Protein 3PM8 (pdb70)

Solvent-accessible surface area: 18337 Å² total; per-residue (Å²): 68,78,102,58,136,55,36,22,3,7,43,56,29,15,91,50,36,78,90,54,32,91,0,10,35,54,0,8,36,27,0,5,146,103,20,82,87,89,72,9,58,49,23,62,37,10,4,94,52,21,18,122,92,93,60,34,10,3,34,43,64,12,22,36,86,4,54,100,143,91,62,132,113,47,10,103,90,41,40,166,112,138,45,110,65,38,65,1,5,2,4,6,7,32,36,54,19,10,1,54,68,118,20,0,45,63,0,8,137,143,0,11,85,102,62,91,35,70,0,22,68,67,15,0,90,170,35,56,93,156,79,106,133,85,67,131,60,6,79,49,15,20,141,97,6,16,113,98,62,63,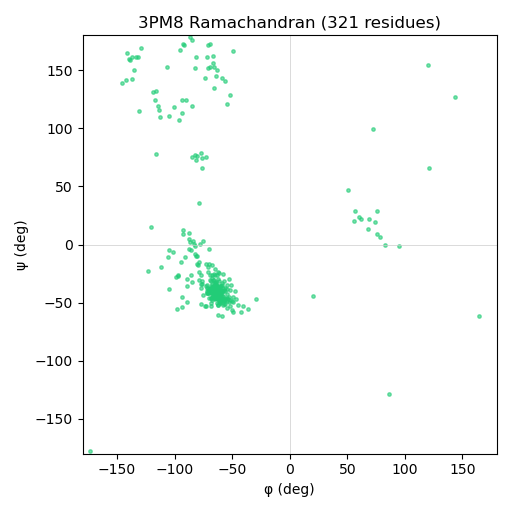32,49,0,34,25,65,4,0,6,21,12,0,8,71,81,135,72,197,107,158,179,81,51,70,23,45,95,18,13,40,55,42,63,79,15,17,94,0,4,37,55,0,9,29,11,1,3,33,42,15,63,22,128,83,5,70,111,24,21,79,72,7,39,73,27,11,115,67,26,14,3,18,0,24,7,63,18,6,79,93,11,88,108,98,121,104,117,92,25,91,105,15,1,115,63,7,67,101,64,122,82,22,56,20,18,4,6,54,2,8,1,5,1,6,23,83,160,30,11,56,85,50,120,18,0,60,63,0,6,142,70,2,11,63,98,57,93,35,50,0,24,66,38,6,0,64,123,37,80,42,160,62,103,92,103,109,143,88,74,157,62,14,54,73,14,29,110,88,3,14,100,94,62,68,30,45,0,35,38,140,9,0,42,84,11,0,26,105,152

CATH classification: 1.10.238.10 (+1 more: 1.10.238.10)

B-factor: mean 44.84, std 15.61, range [22.92, 134.67]

Organism: Plasmodium falciparum (isolate K1 / Thailand) (NCBI:txid5839)

Structure (mmCIF, N/CA/C/O backbone):
data_3PM8
#
_entry.id   3PM8
#
_cell.length_a   47.019
_cell.length_b   51.378
_cell.length_c   51.639
_cell.angle_alpha   68.530
_cell.angle_beta   65.750
_cell.angle_gamma   64.490
#
_symmetry.space_group_name_H-M   'P 1'
#
loop_
_entity.id
_entity.type
_entity.pdbx_description
1 polymer 'Calcium-dependent protein kinase 2'
2 non-polymer 'CALCIUM ION'
3 non-polymer 'SODIUM ION'
4 non-polymer 'CHLORIDE ION'
5 water water
#
loop_
_atom_site.group_PDB
_atom_site.id
_atom_site.type_symbol
_atom_site.label_atom_id
_atom_site.label_alt_id
_atom_site.label_comp_id
_atom_site.label_asym_id
_atom_site.label_entity_id
_atom_site.label_seq_id
_atom_site.pdbx_PDB_ins_code
_atom_site.Cartn_x
_atom_site.Cartn_y
_atom_site.Cartn_z
_atom_site.occupancy
_atom_site.B_iso_or_equiv
_atom_site.auth_seq_id
_atom_site.auth_comp_id
_atom_site.auth_asym_id
_atom_site.auth_atom_id
_atom_site.pdbx_PDB_model_num
ATOM 1 N N . GLN A 1 17 ? 40.685 56.958 14.032 1.00 51.23 333 GLN A N 1
ATOM 2 C CA . GLN A 1 17 ? 39.576 57.815 14.427 1.00 51.24 333 GLN A CA 1
ATOM 3 C C . GLN A 1 17 ? 38.865 58.377 13.216 1.00 57.26 333 GLN A C 1
ATOM 4 O O . GLN A 1 17 ? 37.685 58.717 13.301 1.00 57.47 333 GLN A O 1
ATOM 6 N N . GLY A 1 18 ? 39.600 58.489 12.105 1.00 54.43 334 GLY A N 1
ATOM 7 C CA . GLY A 1 18 ? 39.087 58.943 10.819 1.00 52.97 334 GLY A CA 1
ATOM 8 C C . GLY A 1 18 ? 38.241 57.842 10.201 1.00 53.94 334 GLY A C 1
ATOM 9 O O . GLY A 1 18 ? 37.089 58.093 9.846 1.00 52.49 334 GLY A O 1
ATOM 10 N N . HIS A 1 19 ? 38.805 56.608 10.082 1.00 49.49 335 HIS A N 1
ATOM 11 C CA . HIS A 1 19 ? 38.084 55.433 9.550 1.00 49.08 335 HIS A CA 1
ATOM 12 C C . HIS A 1 19 ? 37.401 54.698 10.684 1.00 48.58 335 HIS A C 1
ATOM 13 O O . HIS A 1 19 ? 38.048 54.343 11.683 1.00 47.93 335 HIS A O 1
ATOM 20 N N . VAL A 1 20 ? 36.072 54.517 10.564 1.00 41.23 336 VAL A N 1
ATOM 21 C CA . VAL A 1 20 ? 35.297 53.839 11.607 1.00 39.34 336 VAL A CA 1
ATOM 22 C C . VAL A 1 20 ? 34.375 52.767 11.011 1.00 41.25 336 VAL A C 1
ATOM 23 O O . VAL A 1 20 ? 34.028 52.819 9.823 1.00 38.58 336 VAL A O 1
ATOM 27 N N . GLU A 1 21 ? 33.922 51.849 11.871 1.00 38.68 337 GLU A N 1
ATOM 28 C CA . GLU A 1 21 ? 32.973 50.810 11.485 1.00 38.47 337 GLU A CA 1
ATOM 29 C C . GLU A 1 21 ? 31.671 51.066 12.233 1.00 37.97 337 GLU A C 1
ATOM 30 O O . GLU A 1 21 ? 31.640 51.006 13.464 1.00 35.77 337 GLU A O 1
ATOM 36 N N . LEU A 1 22 ? 30.614 51.372 11.489 1.00 34.24 338 LEU A N 1
ATOM 37 C CA . LEU A 1 22 ? 29.295 51.574 12.069 1.00 35.75 338 LEU A CA 1
ATOM 38 C C . LEU A 1 22 ? 28.498 50.254 12.022 1.00 41.55 338 LEU A C 1
ATOM 39 O O . LEU A 1 22 ? 28.363 49.643 10.966 1.00 43.62 338 LEU A O 1
ATOM 44 N N . SER A 1 23 ? 28.025 49.816 13.181 1.00 37.17 339 SER A N 1
ATOM 45 C CA . SER A 1 23 ? 27.219 48.615 13.383 1.00 36.71 339 SER A CA 1
ATOM 46 C C . SER A 1 23 ? 25.749 48.962 13.058 1.00 38.61 339 SER A C 1
ATOM 47 O O . SER A 1 23 ? 25.331 50.113 13.243 1.00 37.54 339 SER A O 1
ATOM 50 N N . SER A 1 24 ? 24.963 47.959 12.618 1.00 32.85 340 SER A N 1
ATOM 51 C CA . SER A 1 24 ? 23.528 48.099 12.342 1.00 31.32 340 SER A CA 1
ATOM 52 C C . SER A 1 24 ? 22.736 48.279 13.654 1.00 35.59 340 SER A C 1
ATOM 53 O O . SER A 1 24 ? 21.596 48.737 13.629 1.00 36.12 340 SER A O 1
ATOM 56 N N . THR A 1 25 ? 23.352 47.942 14.794 1.00 32.06 341 THR A N 1
ATOM 57 C CA . THR A 1 25 ? 22.702 48.001 16.104 1.00 33.09 341 THR A CA 1
ATOM 58 C C . THR A 1 25 ? 23.128 49.174 16.992 1.00 37.11 341 THR A C 1
ATOM 59 O O . THR A 1 25 ? 22.565 49.312 18.078 1.00 35.66 341 THR A O 1
ATOM 63 N N . LEU A 1 26 ? 24.107 50.001 16.567 1.00 34.67 342 LEU A N 1
ATOM 64 C CA . LEU A 1 26 ? 24.581 51.123 17.384 1.00 35.51 342 LEU A CA 1
ATOM 65 C C . LEU A 1 26 ? 23.449 52.014 17.905 1.00 39.06 342 LEU A C 1
ATOM 66 O O . LEU A 1 26 ? 23.306 52.168 19.127 1.00 36.00 342 LEU A O 1
ATOM 71 N N . LEU A 1 27 ? 22.614 52.545 16.989 1.00 37.83 343 LEU A N 1
ATOM 72 C CA . LEU A 1 27 ? 21.493 53.414 17.356 1.00 38.84 343 LEU A CA 1
ATOM 73 C C . LEU A 1 27 ? 20.413 52.705 18.162 1.00 41.72 343 LEU A C 1
ATOM 74 O O . LEU A 1 27 ? 19.936 53.271 19.142 1.00 41.44 343 LEU A O 1
ATOM 79 N N . LYS A 1 28 ? 20.069 51.459 17.777 1.00 37.81 344 LYS A N 1
ATOM 80 C CA . LYS A 1 28 ? 19.075 50.604 18.458 1.00 36.84 344 LYS A CA 1
ATOM 81 C C . LYS A 1 28 ? 19.550 50.303 19.906 1.00 37.79 344 LYS A C 1
ATOM 82 O O . LYS A 1 28 ? 18.743 50.308 20.838 1.00 36.02 344 LYS A O 1
ATOM 88 N N . ASN A 1 29 ? 20.861 50.048 20.075 1.00 34.05 345 ASN A N 1
ATOM 89 C CA . ASN A 1 29 ? 21.442 49.764 21.397 1.00 32.97 345 ASN A CA 1
ATOM 90 C C . ASN A 1 29 ? 21.374 50.996 22.284 1.00 33.94 345 ASN A C 1
ATOM 91 O O . ASN A 1 29 ? 20.959 50.887 23.443 1.00 32.27 345 ASN A O 1
ATOM 96 N N . LEU A 1 30 ? 21.723 52.169 21.729 1.00 32.25 346 LEU A N 1
ATOM 97 C CA . LEU A 1 30 ? 21.647 53.465 22.441 1.00 34.41 346 LEU A CA 1
ATOM 98 C C . LEU A 1 30 ? 20.226 53.719 22.965 1.00 40.88 346 LEU A C 1
ATOM 99 O O . LEU A 1 30 ? 20.055 54.056 24.136 1.00 40.64 346 LEU A O 1
ATOM 104 N N . LYS A 1 31 ? 19.207 53.488 22.109 1.00 40.95 347 LYS A N 1
ATOM 105 C CA . LYS A 1 31 ? 17.783 53.630 22.449 1.00 41.85 347 LYS A CA 1
ATOM 106 C C . LYS A 1 31 ? 17.293 52.602 23.506 1.00 45.20 347 LYS A C 1
ATOM 107 O O . LYS A 1 31 ? 16.528 52.965 24.399 1.00 46.79 347 LYS A O 1
ATOM 113 N N . ASN A 1 32 ? 17.681 51.330 23.375 1.00 40.27 348 ASN A N 1
ATOM 114 C CA . ASN A 1 32 ? 17.204 50.267 24.263 1.00 39.33 348 ASN A CA 1
ATOM 115 C C . ASN A 1 32 ? 17.912 50.137 25.598 1.00 40.04 348 ASN A C 1
ATOM 116 O O . ASN A 1 32 ? 17.474 49.329 26.412 1.00 38.47 348 ASN A O 1
ATOM 121 N N . PHE A 1 33 ? 19.041 50.856 25.802 1.00 35.07 349 PHE A N 1
ATOM 122 C CA . PHE A 1 33 ? 19.812 50.753 27.042 1.00 33.76 349 PHE A CA 1
ATOM 123 C C . PHE A 1 33 ? 18.955 51.020 28.291 1.00 40.84 349 PHE A C 1
ATOM 124 O O . PHE A 1 33 ? 18.903 50.169 29.180 1.00 39.18 349 PHE A O 1
ATOM 132 N N . LYS A 1 34 ? 18.269 52.185 28.339 1.00 40.78 350 LYS A N 1
ATOM 133 C CA . LYS A 1 34 ? 17.413 52.600 29.463 1.00 41.81 350 LYS A CA 1
ATOM 134 C C . LYS A 1 34 ? 16.359 51.545 29.852 1.00 46.62 350 LYS A C 1
ATOM 135 O O . LYS A 1 34 ? 16.011 51.458 31.026 1.00 47.41 350 LYS A O 1
ATOM 137 N N . LYS A 1 35 ? 15.908 50.731 28.875 1.00 43.08 351 LYS A N 1
ATOM 138 C CA . LYS A 1 35 ? 14.906 49.670 29.015 1.00 43.47 351 LYS A CA 1
ATOM 139 C C . LYS A 1 35 ? 15.444 48.346 29.596 1.00 46.07 351 LYS A C 1
ATOM 140 O O . LYS A 1 35 ? 14.640 47.504 30.021 1.00 46.04 351 LYS A O 1
ATOM 142 N N . GLU A 1 36 ? 16.788 48.147 29.588 1.00 38.76 352 GLU A N 1
ATOM 143 C CA . GLU A 1 36 ? 17.413 46.920 30.107 1.00 36.92 352 GLU A CA 1
ATOM 144 C C . GLU A 1 36 ? 17.207 46.815 31.611 1.00 37.42 352 GLU A C 1
ATOM 145 O O . GLU A 1 36 ? 17.115 47.835 32.271 1.00 36.34 352 GLU A O 1
ATOM 151 N N . ASN A 1 37 ? 17.192 45.601 32.173 1.00 35.59 353 ASN A N 1
ATOM 152 C CA . ASN A 1 37 ? 17.054 45.516 33.627 1.00 36.06 353 ASN A CA 1
ATOM 153 C C . ASN A 1 37 ? 18.277 46.173 34.281 1.00 39.03 353 ASN A C 1
ATOM 154 O O . ASN A 1 37 ? 19.360 46.222 33.669 1.00 37.69 353 ASN A O 1
ATOM 159 N N . GLU A 1 38 ? 18.083 46.740 35.475 1.00 34.78 354 GLU A N 1
ATOM 160 C CA . GLU A 1 38 ? 19.119 47.481 36.187 1.00 35.12 354 GLU A CA 1
ATOM 161 C C . GLU A 1 38 ? 20.393 46.732 36.481 1.00 34.66 354 GLU A C 1
ATOM 162 O O . GLU A 1 38 ? 21.448 47.350 36.502 1.00 32.91 354 GLU A O 1
ATOM 168 N N . LEU A 1 39 ? 20.328 45.407 36.685 1.00 30.91 355 LEU A N 1
ATOM 169 C CA . LEU A 1 39 ? 21.570 44.677 36.957 1.00 29.96 355 LEU A CA 1
ATOM 170 C C . LEU A 1 39 ? 22.382 44.595 35.665 1.00 33.91 355 LEU A C 1
ATOM 171 O O . LEU A 1 39 ? 23.601 44.774 35.700 1.00 34.77 355 LEU A O 1
ATOM 176 N N . LYS A 1 40 ? 21.695 44.372 34.528 1.00 29.30 356 LYS A N 1
ATOM 177 C CA . LYS A 1 40 ? 22.368 44.318 33.226 1.00 28.40 356 LYS A CA 1
ATOM 178 C C . LYS A 1 40 ? 23.018 45.662 32.889 1.00 29.94 356 LYS A C 1
ATOM 179 O O . LYS A 1 40 ? 24.150 45.681 32.418 1.00 29.84 356 LYS A O 1
ATOM 185 N N . LYS A 1 41 ? 22.321 46.778 33.141 1.00 27.42 357 LYS A N 1
ATOM 186 C CA . LYS A 1 41 ? 22.873 48.111 32.888 1.00 27.96 357 LYS A CA 1
ATOM 187 C C . LYS A 1 41 ? 24.202 48.317 33.649 1.00 31.64 357 LYS A C 1
ATOM 188 O O . LYS A 1 41 ? 25.174 48.795 33.061 1.00 31.74 357 LYS A O 1
ATOM 194 N N . ILE A 1 42 ? 24.244 47.959 34.952 1.00 29.12 358 ILE A N 1
ATOM 195 C CA . ILE A 1 42 ? 25.470 48.103 35.762 1.00 28.47 358 ILE A CA 1
ATOM 196 C C . ILE A 1 42 ? 26.541 47.129 35.247 1.00 30.30 358 ILE A C 1
ATOM 197 O O . ILE A 1 42 ? 27.698 47.529 35.114 1.00 29.11 358 ILE A O 1
ATOM 202 N N . ALA A 1 43 ? 26.151 45.880 34.916 1.00 27.94 359 ALA A N 1
ATOM 203 C CA . ALA A 1 43 ? 27.096 44.875 34.382 1.00 27.82 359 ALA A CA 1
ATOM 204 C C . ALA A 1 43 ? 27.732 45.388 33.079 1.00 29.40 359 ALA A C 1
ATOM 205 O O . ALA A 1 43 ? 28.950 45.314 32.933 1.00 27.34 359 ALA A O 1
ATOM 207 N N . LEU A 1 44 ? 26.918 45.974 32.172 1.00 26.93 360 LEU A N 1
ATOM 208 C CA . LEU A 1 44 ? 27.451 46.555 30.920 1.00 26.86 360 LEU A CA 1
ATOM 209 C C . LEU A 1 44 ? 28.417 47.734 31.180 1.00 31.20 360 LEU A C 1
ATOM 210 O O . LEU A 1 44 ? 29.434 47.851 30.497 1.00 29.36 360 LEU A O 1
ATOM 215 N N . THR A 1 45 ? 28.103 48.586 32.198 1.00 28.89 361 THR A N 1
ATOM 216 C CA . THR A 1 45 ? 28.943 49.730 32.591 1.00 29.29 361 THR A CA 1
ATOM 217 C C . THR A 1 45 ? 30.317 49.241 33.080 1.00 32.32 361 THR A C 1
ATOM 218 O O . THR A 1 45 ? 31.334 49.751 32.620 1.00 32.85 361 THR A O 1
ATOM 222 N N . ILE A 1 46 ? 30.342 48.223 33.956 1.00 28.24 362 ILE A N 1
ATOM 223 C CA . ILE A 1 46 ? 31.588 47.614 34.458 1.00 28.30 362 ILE A CA 1
ATOM 224 C C . ILE A 1 46 ? 32.385 47.026 33.291 1.00 31.68 362 ILE A C 1
ATOM 225 O O . ILE A 1 46 ? 33.586 47.295 33.161 1.00 31.22 362 ILE A O 1
ATOM 230 N N . ILE A 1 47 ? 31.712 46.227 32.446 1.00 27.10 363 ILE A N 1
ATOM 231 C CA . ILE A 1 47 ? 32.312 45.629 31.257 1.00 27.24 363 ILE A CA 1
ATOM 232 C C . ILE A 1 47 ? 32.978 46.697 30.371 1.00 31.11 363 ILE A C 1
ATOM 233 O O . ILE A 1 47 ? 34.133 46.517 29.988 1.00 30.47 363 ILE A O 1
ATOM 238 N N . ALA A 1 48 ? 32.247 47.806 30.056 1.00 29.98 364 ALA A N 1
ATOM 239 C CA . ALA A 1 48 ? 32.737 48.909 29.202 1.00 30.60 364 ALA A CA 1
ATOM 240 C C . ALA A 1 48 ? 34.073 49.464 29.730 1.00 35.76 364 ALA A C 1
ATOM 241 O O . ALA A 1 48 ? 34.976 49.753 28.951 1.00 34.07 364 ALA A O 1
ATOM 243 N N . LYS A 1 49 ? 34.202 49.547 31.062 1.00 33.52 365 LYS A N 1
ATOM 244 C CA . LYS A 1 49 ? 35.403 50.041 31.732 1.00 32.51 365 LYS A CA 1
ATOM 245 C C . LYS A 1 49 ? 36.622 49.126 31.609 1.00 35.57 365 LYS A C 1
ATOM 246 O O . LYS A 1 49 ? 37.740 49.614 31.699 1.00 36.17 365 LYS A O 1
ATOM 252 N N . HIS A 1 50 ? 36.419 47.813 31.424 1.00 33.28 366 HIS A N 1
ATOM 253 C CA . HIS A 1 50 ? 37.508 46.827 31.358 1.00 32.97 366 HIS A CA 1
ATOM 254 C C . HIS A 1 50 ? 37.946 46.404 29.959 1.00 41.26 366 HIS A C 1
ATOM 255 O O . HIS A 1 50 ? 39.076 45.916 29.810 1.00 43.15 366 HIS A O 1
ATOM 262 N N . LEU A 1 51 ? 37.039 46.457 28.970 1.00 37.47 367 LEU A N 1
ATOM 263 C CA . LEU A 1 51 ? 37.332 45.990 27.611 1.00 38.30 367 LEU A CA 1
ATOM 264 C C . LEU A 1 51 ? 38.616 46.627 27.064 1.00 47.16 367 LEU A C 1
ATOM 265 O O . LEU A 1 51 ? 38.784 47.842 27.173 1.00 45.29 367 LEU A O 1
ATOM 270 N N . CYS A 1 52 ? 39.534 45.781 26.553 1.00 50.01 368 CYS A N 1
ATOM 271 C CA . CYS A 1 52 ? 40.851 46.158 26.019 1.00 53.52 368 CYS A CA 1
ATOM 272 C C . CYS A 1 52 ? 40.730 46.931 24.722 1.00 59.42 368 CYS A C 1
ATOM 273 O O . CYS A 1 52 ? 39.768 46.723 23.989 1.00 58.61 368 CYS A O 1
ATOM 276 N N . ASP A 1 53 ? 41.732 47.790 24.426 1.00 57.53 369 ASP A N 1
ATOM 277 C CA . ASP A 1 53 ? 41.792 48.655 23.246 1.00 58.05 369 ASP A CA 1
ATOM 278 C C . ASP A 1 53 ? 41.216 48.018 21.986 1.00 61.85 369 ASP A C 1
ATOM 279 O O . ASP A 1 53 ? 40.233 48.535 21.467 1.00 61.27 369 ASP A O 1
ATOM 284 N N . VAL A 1 54 ? 41.726 46.832 21.585 1.00 57.48 370 VAL A N 1
ATOM 285 C CA . VAL A 1 54 ? 41.250 46.067 20.425 1.00 57.36 370 VAL A CA 1
ATOM 286 C C . VAL A 1 54 ? 39.714 45.922 20.386 1.00 60.50 370 VAL A C 1
ATOM 287 O O . VAL A 1 54 ? 39.120 46.038 19.315 1.00 59.50 370 VAL A O 1
ATOM 289 N N . GLU A 1 55 ? 39.076 45.704 21.553 1.00 57.49 371 GLU A N 1
ATOM 290 C CA . GLU A 1 55 ? 37.617 45.541 21.637 1.00 57.14 371 GLU A CA 1
ATOM 291 C C . GLU A 1 55 ? 36.799 46.833 21.504 1.00 60.34 371 GLU A C 1
ATOM 292 O O . GLU A 1 55 ? 35.809 46.850 20.777 1.00 59.75 371 GLU A O 1
ATOM 298 N N . ILE A 1 56 ? 37.224 47.912 22.173 1.00 56.56 372 ILE A N 1
ATOM 299 C CA . ILE A 1 56 ? 36.521 49.205 22.178 1.00 55.42 372 ILE A CA 1
ATOM 300 C C . ILE A 1 56 ? 37.101 50.294 21.268 1.00 57.09 372 ILE A C 1
ATOM 301 O O . ILE A 1 56 ? 36.500 51.371 21.187 1.00 56.29 372 ILE A O 1
ATOM 306 N N . ASN A 1 57 ? 38.280 50.055 20.632 1.00 51.84 373 ASN A N 1
ATOM 307 C CA . ASN A 1 57 ? 38.959 51.044 19.777 1.00 50.07 373 ASN A CA 1
ATOM 308 C C . ASN A 1 57 ? 38.008 51.736 18.829 1.00 48.77 373 ASN A C 1
ATOM 309 O O . ASN A 1 57 ? 37.953 52.968 18.818 1.00 47.48 373 ASN A O 1
ATOM 314 N N . ASN A 1 58 ? 37.222 50.937 18.081 1.00 41.49 374 ASN A N 1
ATOM 315 C CA . ASN A 1 58 ? 36.268 51.432 17.109 1.00 39.16 374 ASN A CA 1
ATOM 316 C C . ASN A 1 58 ? 35.176 52.334 17.729 1.00 40.87 374 ASN A C 1
ATOM 317 O O . ASN A 1 58 ? 34.989 53.458 17.249 1.00 38.61 374 ASN A O 1
ATOM 322 N N . LEU A 1 59 ? 34.512 51.873 18.822 1.00 36.68 375 LEU A N 1
ATOM 323 C CA . LEU A 1 59 ? 33.467 52.659 19.490 1.00 35.67 375 LEU A CA 1
ATOM 324 C C . LEU A 1 59 ? 34.023 53.959 20.091 1.00 40.71 375 LEU A C 1
ATOM 325 O O . LEU A 1 59 ? 33.346 55.000 20.068 1.00 38.26 375 LEU A O 1
ATOM 330 N N . ARG A 1 60 ? 35.279 53.903 20.573 1.00 38.84 376 ARG A N 1
ATOM 331 C CA . ARG A 1 60 ? 36.003 55.064 21.103 1.00 38.82 376 ARG A CA 1
ATOM 332 C C . ARG A 1 60 ? 36.302 56.018 19.939 1.00 40.57 376 ARG A C 1
ATOM 333 O O . ARG A 1 60 ? 36.139 57.225 20.101 1.00 39.89 376 ARG A O 1
ATOM 341 N N . ASN A 1 61 ? 36.714 55.472 18.771 1.00 38.41 377 ASN A N 1
ATOM 342 C CA . ASN A 1 61 ? 37.013 56.242 17.546 1.00 38.47 377 ASN A CA 1
ATOM 343 C C . ASN A 1 61 ? 35.784 56.955 16.995 1.00 42.47 377 ASN A C 1
ATOM 344 O O . ASN A 1 61 ? 35.930 58.046 16.452 1.00 42.49 377 ASN A O 1
ATOM 349 N N . ILE A 1 62 ? 34.569 56.363 17.176 1.00 36.71 378 ILE A N 1
ATOM 350 C CA . ILE A 1 62 ? 33.294 56.965 16.764 1.00 34.03 378 ILE A CA 1
ATOM 351 C C . ILE A 1 62 ? 32.971 58.136 17.722 1.00 38.07 378 ILE A C 1
ATOM 352 O O . ILE A 1 62 ? 32.704 59.240 17.251 1.00 37.52 378 ILE A O 1
ATOM 357 N N . PHE A 1 63 ? 32.979 57.879 19.043 1.00 34.98 379 PHE A N 1
ATOM 358 C CA . PHE A 1 63 ? 32.698 58.855 20.090 1.00 36.94 379 PHE A CA 1
ATOM 359 C C . PHE A 1 63 ? 33.554 60.126 19.933 1.00 47.01 379 PHE A C 1
ATOM 360 O O . PHE A 1 63 ? 33.005 61.222 19.981 1.00 45.81 379 PHE A O 1
ATOM 368 N N . ILE A 1 64 ? 34.890 59.962 19.819 1.00 48.12 380 ILE A N 1
ATOM 369 C CA . ILE A 1 64 ? 35.877 61.038 19.678 1.00 49.97 380 ILE A CA 1
ATOM 370 C C . ILE A 1 64 ? 35.626 61.830 18.398 1.00 54.08 380 ILE A C 1
ATOM 371 O O . ILE A 1 64 ? 35.606 63.063 18.448 1.00 54.44 380 ILE A O 1
ATOM 376 N N . ALA A 1 65 ? 35.407 61.122 17.270 1.00 49.06 381 ALA A N 1
ATOM 377 C CA . ALA A 1 65 ? 35.099 61.730 15.972 1.00 47.63 381 ALA A CA 1
ATOM 378 C C . ALA A 1 65 ? 33.790 62.515 16.023 1.00 48.75 381 ALA A C 1
ATOM 379 O O . ALA A 1 65 ? 33.662 63.497 15.301 1.00 49.69 381 ALA A O 1
ATOM 381 N N . LEU A 1 66 ? 32.836 62.100 16.878 1.00 42.28 382 LEU A N 1
ATOM 382 C CA . LEU A 1 66 ? 31.561 62.807 17.035 1.00 41.63 382 LEU A CA 1
ATOM 383 C C . LEU A 1 66 ? 31.678 63.954 18.038 1.00 50.64 382 LEU A C 1
ATOM 384 O O . LEU A 1 66 ? 30.973 64.946 17.884 1.00 49.87 382 LEU A O 1
ATOM 389 N N . ASP A 1 67 ? 32.542 63.807 19.068 1.00 51.03 383 ASP A N 1
ATOM 390 C CA . ASP A 1 67 ? 32.753 64.809 20.120 1.00 53.35 383 ASP A CA 1
ATOM 391 C C . ASP A 1 67 ? 33.633 65.947 19.580 1.00 62.03 383 ASP A C 1
ATOM 392 O O . ASP A 1 67 ? 34.843 65.986 19.829 1.00 61.68 383 ASP A O 1
ATOM 397 N N . VAL A 1 68 ? 33.007 66.847 18.805 1.00 61.48 384 VAL A N 1
ATOM 398 C CA . VAL A 1 68 ? 33.667 67.988 18.158 1.00 63.02 384 VAL A CA 1
ATOM 399 C C . VAL A 1 68 ? 34.142 69.075 19.134 1.00 70.94 384 VAL A C 1
ATOM 400 O O . VAL A 1 68 ? 35.160 69.713 18.872 1.00 70.85 384 VAL A O 1
ATOM 404 N N . ASP A 1 69 ? 33.434 69.254 20.263 1.00 70.77 385 ASP A N 1
ATOM 405 C CA . ASP A 1 69 ? 33.769 70.256 21.284 1.00 72.12 385 ASP A CA 1
ATOM 406 C C . ASP A 1 69 ? 34.771 69.815 22.383 1.00 77.28 385 ASP A C 1
ATOM 407 O O . ASP A 1 69 ? 35.018 70.584 23.316 1.00 78.02 385 ASP A O 1
ATOM 412 N N . ASN A 1 70 ? 35.339 68.589 22.266 1.00 73.04 386 ASN A N 1
ATOM 413 C CA . ASN A 1 70 ? 36.313 67.971 23.186 1.00 72.59 386 ASN A CA 1
ATOM 414 C C . ASN A 1 70 ? 35.878 67.874 24.670 1.00 76.73 386 ASN A C 1
ATOM 415 O O . ASN A 1 70 ? 36.719 67.668 25.558 1.00 77.04 386 ASN A O 1
ATOM 417 N N . SER A 1 71 ? 34.558 67.960 24.923 1.00 71.45 387 SER A N 1
ATOM 418 C CA . SER A 1 71 ? 33.959 67.923 26.256 1.00 70.84 387 SER A CA 1
ATOM 419 C C . SER A 1 71 ? 33.848 66.523 26.873 1.00 76.11 387 SER A C 1
ATOM 420 O O . SER A 1 71 ? 33.319 66.398 27.982 1.00 76.71 387 SER A O 1
ATOM 423 N N . GLY A 1 72 ? 34.311 65.493 26.152 1.00 72.19 388 GLY A N 1
ATOM 424 C CA . GLY A 1 72 ? 34.235 64.097 26.582 1.00 71.50 388 GLY A CA 1
ATOM 425 C C . GLY A 1 72 ? 32.809 63.602 26.770 1.00 73.46 388 GLY A C 1
ATOM 426 O O . GLY A 1 72 ? 32.569 62.636 27.501 1.00 73.39 388 GLY A O 1
ATOM 427 N N . THR A 1 73 ? 31.851 64.288 26.120 1.00 68.02 389 THR A N 1
ATOM 428 C CA . THR A 1 73 ? 30.410 64.026 26.149 1.00 66.68 389 THR A CA 1
ATOM 429 C C . THR A 1 73 ? 29.812 64.209 24.734 1.00 66.00 389 THR A C 1
ATOM 430 O O . THR A 1 73 ? 30.419 64.890 23.908 1.00 64.70 389 THR A O 1
ATOM 434 N N . LEU A 1 74 ? 28.624 63.628 24.465 1.00 60.28 390 LEU A N 1
ATOM 435 C CA . LEU A 1 74 ? 27.962 63.758 23.162 1.00 59.48 390 LEU A CA 1
ATOM 436 C C . LEU A 1 74 ? 26.612 64.432 23.270 1.00 64.81 390 LEU A C 1
ATOM 437 O O . LEU A 1 74 ? 25.786 64.027 24.092 1.00 64.30 390 LEU A O 1
ATOM 442 N N . SER A 1 75 ? 26.378 65.439 22.403 1.00 62.20 391 SER A N 1
ATOM 443 C CA . SER A 1 75 ? 25.124 66.182 22.324 1.00 62.57 391 SER A CA 1
ATOM 444 C C . SER A 1 75 ? 24.236 65.590 21.235 1.00 68.72 391 SER A C 1
ATOM 445 O O . SER A 1 75 ? 24.706 64.773 20.434 1.00 69.66 391 SER A O 1
ATOM 448 N N . SER A 1 76 ? 22.953 66.001 21.211 1.00 65.63 392 SER A N 1
ATOM 449 C CA . SER A 1 76 ? 21.938 65.586 20.237 1.00 65.29 392 SER A CA 1
ATOM 450 C C . SER A 1 76 ? 22.346 65.978 18.806 1.00 68.42 392 SER A C 1
ATOM 451 O O . SER A 1 76 ? 22.179 65.183 17.877 1.00 67.70 392 SER A O 1
ATOM 453 N N . GLN A 1 77 ? 22.894 67.202 18.645 1.00 64.15 393 GLN A N 1
ATOM 454 C CA . GLN A 1 77 ? 23.359 67.734 17.369 1.00 62.83 393 GLN A CA 1
ATOM 455 C C . GLN A 1 77 ? 24.564 66.926 16.867 1.00 64.92 393 GLN A C 1
ATOM 456 O O . GLN A 1 77 ? 24.575 66.526 15.702 1.00 64.88 393 GLN A O 1
ATOM 458 N N . GLU A 1 78 ? 25.541 66.637 17.769 1.00 58.30 394 GLU A N 1
ATOM 459 C CA . GLU A 1 78 ? 26.764 65.879 17.488 1.00 56.11 394 GLU A CA 1
ATOM 460 C C . GLU A 1 78 ? 26.533 64.522 16.831 1.00 55.33 394 GLU A C 1
ATOM 461 O O . GLU A 1 78 ? 27.203 64.213 15.850 1.00 54.40 394 GLU A O 1
ATOM 467 N N . ILE A 1 79 ? 25.565 63.743 17.339 1.00 50.48 395 ILE A N 1
ATOM 468 C CA . ILE A 1 79 ? 25.188 62.418 16.811 1.00 49.61 395 ILE A CA 1
ATOM 469 C C . ILE A 1 79 ? 24.523 62.534 15.424 1.00 51.44 395 ILE A C 1
ATOM 470 O O . ILE A 1 79 ? 24.900 61.802 14.499 1.00 49.69 395 ILE A O 1
ATOM 475 N N . LEU A 1 80 ? 23.577 63.482 15.279 1.00 48.28 396 LEU A N 1
ATOM 476 C CA . LEU A 1 80 ? 22.853 63.769 14.028 1.00 48.43 396 LEU A CA 1
ATOM 477 C C . LEU A 1 80 ? 23.817 64.230 12.939 1.00 49.85 396 LEU A C 1
ATOM 478 O O . LEU A 1 80 ? 23.754 63.719 11.821 1.00 49.89 396 LEU A O 1
ATOM 480 N N . ASP A 1 81 ? 24.738 65.152 13.286 1.00 45.43 397 ASP A N 1
ATOM 481 C CA . ASP A 1 81 ? 25.782 65.672 12.399 1.00 44.97 397 ASP A CA 1
ATOM 482 C C . ASP A 1 81 ? 26.707 64.549 11.884 1.00 48.13 397 ASP A C 1
ATOM 483 O O . ASP A 1 81 ? 27.090 64.563 10.717 1.00 47.09 397 ASP A O 1
ATOM 488 N N . GLY A 1 82 ? 27.027 63.589 12.756 1.00 44.39 398 GLY A N 1
ATOM 489 C CA . GLY A 1 82 ? 27.849 62.434 12.423 1.00 43.78 398 GLY A CA 1
ATOM 490 C C . GLY A 1 82 ? 27.213 61.541 11.378 1.00 45.92 398 GLY A C 1
ATOM 491 O O . GLY A 1 82 ? 27.851 61.232 10.370 1.00 42.79 398 GLY A O 1
ATOM 492 N N . LEU A 1 83 ? 25.935 61.157 11.589 1.00 44.82 399 LEU A N 1
ATOM 493 C CA . LEU A 1 83 ? 25.168 60.332 10.640 1.00 46.24 399 LEU A CA 1
ATOM 494 C C . LEU A 1 83 ? 25.097 61.028 9.276 1.00 50.63 399 LEU A C 1
ATOM 495 O O . LEU A 1 83 ? 25.198 60.366 8.236 1.00 50.21 399 LEU A O 1
ATOM 500 N N . LYS A 1 84 ? 24.972 62.374 9.293 1.00 47.84 400 LYS A N 1
ATOM 501 C CA . LYS A 1 84 ? 24.952 63.197 8.089 1.00 48.00 400 LYS A CA 1
ATOM 502 C C . LYS A 1 84 ? 26.326 63.175 7.417 1.00 51.45 400 LYS A C 1
ATOM 503 O O . LYS A 1 84 ? 26.397 62.937 6.212 1.00 51.45 400 LYS A O 1
ATOM 506 N N . LYS A 1 85 ? 27.416 63.354 8.202 1.00 47.36 401 LYS A N 1
ATOM 507 C CA . LYS A 1 85 ? 28.810 63.320 7.728 1.00 47.28 401 LYS A CA 1
ATOM 508 C C . LYS A 1 85 ? 29.147 61.965 7.082 1.00 52.83 401 LYS A C 1
ATOM 509 O O . LYS A 1 85 ? 29.921 61.912 6.123 1.00 53.66 401 LYS A O 1
ATOM 513 N N . ILE A 1 86 ? 28.566 60.880 7.620 1.00 49.51 402 ILE A N 1
ATOM 514 C CA . ILE A 1 86 ? 28.735 59.506 7.139 1.00 50.59 402 ILE A CA 1
ATOM 515 C C . ILE A 1 86 ? 28.033 59.319 5.762 1.00 54.70 402 ILE A C 1
ATOM 516 O O . ILE A 1 86 ? 28.630 58.743 4.843 1.00 53.78 402 ILE A O 1
ATOM 521 N N . GLY A 1 87 ? 26.792 59.811 5.655 1.00 51.30 403 GLY A N 1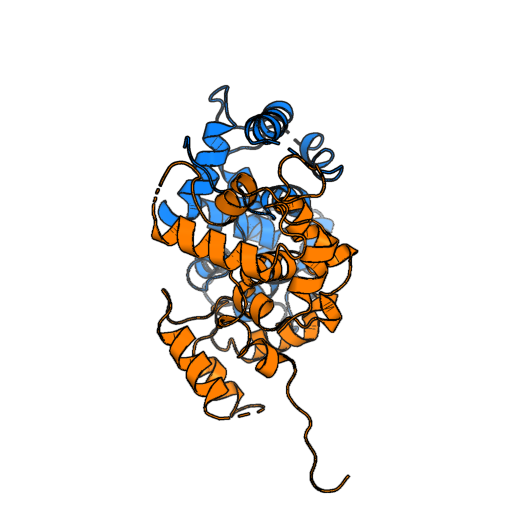
ATOM 522 C CA . GLY A 1 87 ? 25.961 59.720 4.459 1.00 74.19 403 GLY A CA 1
ATOM 523 C C . GLY A 1 87 ? 24.495 60.018 4.709 1.00 100.48 403 GLY A C 1
ATOM 524 O O . GLY A 1 87 ? 23.802 59.270 5.403 1.00 64.22 403 GLY A O 1
ATOM 525 N N . PRO A 1 92 ? 14.138 56.932 10.530 1.00 90.24 408 PRO A N 1
ATOM 526 C CA . PRO A 1 92 ? 14.676 56.609 11.858 1.00 89.83 408 PRO A CA 1
ATOM 527 C C . PRO A 1 92 ? 14.072 57.468 12.984 1.00 92.97 408 PRO A C 1
ATOM 528 O O . PRO A 1 92 ? 14.807 58.251 13.600 1.00 92.40 408 PRO A O 1
ATOM 532 N N . PRO A 1 93 ? 12.750 57.340 13.298 1.00 89.02 409 PRO A N 1
ATOM 533 C CA . PRO A 1 93 ? 12.168 58.155 14.388 1.00 88.29 409 PRO A CA 1
ATOM 534 C C . PRO A 1 93 ? 12.612 57.707 15.785 1.00 90.02 409 PRO A C 1
ATOM 535 O O . PRO A 1 93 ? 12.469 58.466 16.747 1.00 88.83 409 PRO A O 1
ATOM 539 N N . ASP A 1 94 ? 13.159 56.474 15.883 1.00 85.68 410 ASP A N 1
ATOM 540 C CA . ASP A 1 94 ? 13.700 55.864 17.102 1.00 84.91 410 ASP A CA 1
ATOM 541 C C . ASP A 1 94 ? 14.966 56.615 17.526 1.00 86.21 410 ASP A C 1
ATOM 542 O O . ASP A 1 94 ? 15.166 56.860 18.718 1.00 85.79 410 ASP A O 1
ATOM 544 N N . ILE A 1 95 ? 15.804 56.994 16.537 1.00 81.13 411 ILE A N 1
ATOM 545 C CA . ILE A 1 95 ? 17.035 57.766 16.730 1.00 79.89 411 ILE A CA 1
ATOM 546 C C . IL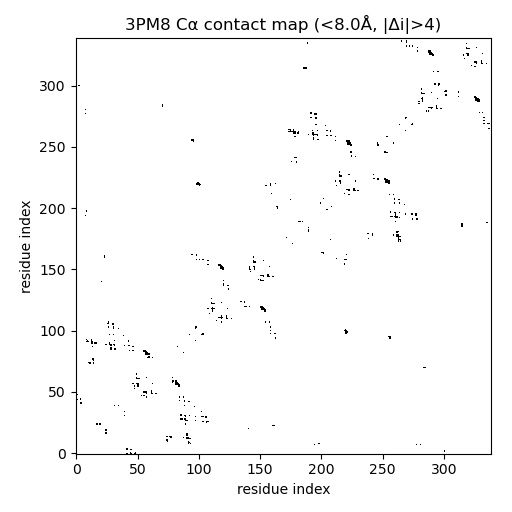E A 1 95 ? 16.709 59.162 17.282 1.00 80.06 411 ILE A C 1
ATOM 547 O O . ILE A 1 95 ? 17.409 59.641 18.179 1.00 78.64 411 ILE A O 1
ATOM 549 N N A HIS A 1 96 ? 15.640 59.798 16.757 0.50 75.86 412 HIS A N 1
ATOM 550 N N B HIS A 1 96 ? 15.639 59.796 16.760 0.50 76.18 412 HIS A N 1
ATOM 551 C CA A HIS A 1 96 ? 15.176 61.120 17.186 0.50 75.19 412 HIS A CA 1
ATOM 552 C CA B HIS A 1 96 ? 15.175 61.120 17.183 0.50 75.67 412 HIS A CA 1
ATOM 553 C C A HIS A 1 96 ? 14.701 61.122 18.643 0.50 78.24 412 HIS A C 1
ATOM 554 C C B HIS A 1 96 ? 14.693 61.125 18.639 0.50 78.47 412 HIS A C 1
ATOM 555 O O A HIS A 1 96 ? 14.853 62.135 19.325 0.50 77.64 412 HIS A O 1
ATOM 556 O O B HIS A 1 96 ? 14.833 62.142 19.317 0.50 77.89 412 HIS A O 1
ATOM 569 N N . GLN A 1 97 ? 14.145 59.987 19.120 1.00 74.55 413 GLN A N 1
ATOM 570 C CA . GLN A 1 97 ? 13.661 59.831 20.499 1.00 74.11 413 GLN A CA 1
ATOM 571 C C . GLN A 1 97 ? 14.812 59.842 21.508 1.00 78.38 413 GLN A C 1
ATOM 572 O O . GLN A 1 97 ? 14.765 60.649 22.442 1.00 77.91 413 GLN A O 1
ATOM 578 N N . VAL A 1 98 ? 15.867 59.000 21.293 1.00 74.86 414 VAL A N 1
ATOM 579 C CA . VAL A 1 98 ? 17.049 58.951 22.171 1.00 74.62 414 VAL A CA 1
ATOM 580 C C . VAL A 1 98 ? 17.769 60.320 22.211 1.00 78.37 414 VAL A C 1
ATOM 581 O O . VAL A 1 98 ? 18.205 60.753 23.281 1.00 77.86 414 VAL A O 1
ATOM 585 N N . LEU A 1 99 ? 17.800 61.022 21.052 1.00 75.02 415 LEU A N 1
ATOM 586 C CA . LEU A 1 99 ? 18.376 62.357 20.844 1.00 74.93 415 LEU A CA 1
ATOM 587 C C . LEU A 1 99 ? 17.742 63.390 21.800 1.00 78.29 415 LEU A C 1
ATOM 588 O O . LEU A 1 99 ? 18.451 64.241 22.335 1.00 78.11 415 LEU A O 1
ATOM 593 N N . ARG A 1 100 ? 16.414 63.293 22.025 1.00 74.32 416 ARG A N 1
ATOM 594 C CA . ARG A 1 100 ? 15.665 64.184 22.926 1.00 73.93 416 ARG A CA 1
ATOM 595 C C . ARG A 1 100 ? 15.887 63.819 24.404 1.00 77.36 416 ARG A C 1
ATOM 596 O O . ARG A 1 100 ? 15.754 64.688 25.268 1.00 77.42 416 ARG A O 1
ATOM 604 N N . ASP A 1 101 ? 16.222 62.542 24.688 1.00 73.05 417 ASP A N 1
ATOM 605 C CA . ASP A 1 101 ? 16.471 62.041 26.040 1.00 101.79 417 ASP A CA 1
ATOM 606 C C . ASP A 1 101 ? 17.863 62.430 26.541 1.00 134.67 417 ASP A C 1
ATOM 607 O O . ASP A 1 101 ? 18.825 62.434 25.774 1.00 98.11 417 ASP A O 1
ATOM 609 N N . GLN A 1 109 ? 23.829 65.691 27.867 1.00 60.21 425 GLN A N 1
ATOM 610 C CA . GLN A 1 109 ? 25.003 64.990 27.331 1.00 59.76 425 GLN A CA 1
ATOM 611 C C . GLN A 1 109 ? 25.033 63.497 27.694 1.00 61.99 425 GLN A C 1
ATOM 612 O O . GLN A 1 109 ? 24.285 63.051 28.570 1.00 61.64 425 GLN A O 1
ATOM 618 N N . ILE A 1 110 ? 25.921 62.733 27.009 1.00 56.43 426 ILE A N 1
ATOM 619 C CA . ILE A 1 110 ? 26.198 61.310 27.250 1.00 54.88 426 ILE A CA 1
ATOM 620 C C . ILE A 1 110 ? 27.719 61.145 27.340 1.00 55.64 426 ILE A C 1
ATOM 621 O O . ILE A 1 110 ? 28.426 61.435 26.374 1.00 54.42 426 ILE A O 1
ATOM 626 N N . HIS A 1 111 ? 28.229 60.752 28.526 1.00 51.26 427 HIS A N 1
ATOM 627 C CA . HIS A 1 111 ? 29.671 60.580 28.750 1.00 50.76 427 HIS A CA 1
ATOM 628 C C . HIS A 1 111 ? 30.192 59.350 28.039 1.00 48.89 427 HIS A C 1
ATOM 629 O O . HIS A 1 111 ? 29.395 58.477 27.679 1.00 47.95 427 HIS A O 1
ATOM 636 N N . TYR A 1 112 ? 31.525 59.290 27.833 1.00 43.55 428 TYR A N 1
ATOM 637 C CA . TYR A 1 112 ? 32.222 58.204 27.146 1.00 43.45 428 TYR A CA 1
ATOM 638 C C . TYR A 1 112 ? 31.858 56.803 27.636 1.00 46.57 428 TYR A C 1
ATOM 639 O O . TYR A 1 112 ? 31.506 55.969 26.812 1.00 44.32 428 TYR A O 1
ATOM 648 N N . THR A 1 113 ? 31.880 56.573 28.969 1.00 43.35 429 THR A N 1
ATOM 649 C CA . THR A 1 113 ? 31.574 55.264 29.582 1.00 42.28 429 THR A CA 1
ATOM 650 C C . THR A 1 113 ? 30.151 54.812 29.321 1.00 42.32 429 THR A C 1
ATOM 651 O O . THR A 1 113 ? 29.930 53.635 29.024 1.00 41.15 429 THR A O 1
ATOM 655 N N . ASP A 1 114 ? 29.186 55.727 29.490 1.00 36.94 430 ASP A N 1
ATOM 656 C CA . ASP A 1 114 ? 27.768 55.451 29.271 1.00 36.36 430 ASP A CA 1
ATOM 657 C C . ASP A 1 114 ? 27.445 55.141 27.792 1.00 38.48 430 ASP A C 1
ATOM 658 O O . ASP A 1 114 ? 26.656 54.234 27.517 1.00 38.06 430 ASP A O 1
ATOM 663 N N . PHE A 1 115 ? 28.126 55.835 26.854 1.00 34.80 431 PHE A N 1
ATOM 664 C CA . PHE A 1 115 ? 28.014 55.594 25.399 1.00 32.94 431 PHE A CA 1
ATOM 665 C C . PHE A 1 115 ? 28.488 54.153 25.116 1.00 34.92 431 PHE A C 1
ATOM 666 O O . PHE A 1 115 ? 27.801 53.411 24.416 1.00 33.38 431 PHE A O 1
ATOM 674 N N . LEU A 1 116 ? 29.675 53.780 25.648 1.00 32.02 432 LEU A N 1
ATOM 675 C CA . LEU A 1 116 ? 30.267 52.438 25.504 1.00 31.93 432 LEU A CA 1
ATOM 676 C C . LEU A 1 116 ? 29.342 51.346 26.024 1.00 34.08 432 LEU A C 1
ATOM 677 O O . LEU A 1 116 ? 29.061 50.399 25.287 1.00 34.20 432 LEU A O 1
ATOM 682 N N . ALA A 1 117 ? 28.831 51.498 27.272 1.00 29.37 433 ALA A N 1
ATOM 683 C CA . ALA A 1 117 ? 27.924 50.523 27.906 1.00 29.27 433 ALA A CA 1
ATOM 684 C C . ALA A 1 117 ? 26.678 50.274 27.059 1.00 34.82 433 ALA A C 1
ATOM 685 O O . ALA A 1 117 ? 26.203 49.143 26.965 1.00 33.63 433 ALA A O 1
ATOM 687 N N . ALA A 1 118 ? 26.175 51.345 26.424 1.00 33.54 434 ALA A N 1
ATOM 688 C CA . ALA A 1 118 ? 24.949 51.368 25.624 1.00 33.61 434 ALA A CA 1
ATOM 689 C C . ALA A 1 118 ? 25.110 50.996 24.160 1.00 39.98 434 ALA A C 1
ATOM 690 O O . ALA A 1 118 ? 24.103 50.977 23.468 1.00 42.67 434 ALA A O 1
ATOM 692 N N . THR A 1 119 ? 26.338 50.744 23.664 1.00 34.73 435 THR A N 1
ATOM 693 C CA . THR A 1 119 ? 26.576 50.450 22.239 1.00 33.23 435 THR A CA 1
ATOM 694 C C . THR A 1 119 ? 27.272 49.132 22.010 1.00 35.98 435 THR A C 1
ATOM 695 O O . THR A 1 119 ? 27.163 48.592 20.908 1.00 37.19 435 THR A O 1
ATOM 699 N N . ILE A 1 120 ? 27.990 48.614 23.021 1.00 30.20 436 ILE A N 1
ATOM 700 C CA . ILE A 1 120 ? 28.678 47.331 22.899 1.00 30.26 436 ILE A CA 1
ATOM 701 C C . ILE A 1 120 ? 27.642 46.242 22.590 1.00 33.87 436 ILE A C 1
ATOM 702 O O . ILE A 1 120 ? 26.561 46.246 23.190 1.00 32.51 436 ILE A O 1
ATOM 707 N N A ASP A 1 121 ? 27.953 45.373 21.612 0.50 31.68 437 ASP A N 1
ATOM 708 N N B ASP A 1 121 ? 27.951 45.370 21.616 0.50 30.92 437 ASP A N 1
ATOM 709 C CA A ASP A 1 121 ? 27.087 44.268 21.178 0.50 31.60 437 ASP A CA 1
ATOM 710 C CA B ASP A 1 121 ? 27.080 44.268 21.185 0.50 30.45 437 ASP A CA 1
ATOM 711 C C A ASP A 1 121 ? 27.470 42.963 21.884 0.50 33.26 437 ASP A C 1
ATOM 712 C C B ASP A 1 121 ? 27.470 42.964 21.885 0.50 32.70 437 ASP A C 1
ATOM 713 O O A ASP A 1 121 ? 28.568 42.861 22.442 0.50 30.69 437 ASP A O 1
ATOM 714 O O B ASP A 1 121 ? 28.570 42.862 22.440 0.50 30.07 437 ASP A O 1
ATOM 723 N N . LYS A 1 122 ? 26.580 41.955 21.832 1.00 30.45 438 LYS A N 1
ATOM 724 C CA . LYS A 1 122 ? 26.811 40.637 22.459 1.00 29.99 438 LYS A CA 1
ATOM 725 C C . LYS A 1 122 ? 28.095 39.959 22.040 1.00 32.83 438 LYS A C 1
ATOM 726 O O . LYS A 1 122 ? 28.751 39.369 22.889 1.00 31.00 438 LYS A O 1
ATOM 732 N N . GLN A 1 123 ? 28.496 40.106 20.760 1.00 31.17 439 GLN A N 1
ATOM 733 C CA . GLN A 1 123 ? 29.732 39.530 20.209 1.00 32.36 439 GLN A CA 1
ATOM 734 C C . GLN A 1 123 ? 30.965 40.013 20.962 1.00 37.68 439 GLN A C 1
ATOM 735 O O . GLN A 1 123 ? 31.984 39.327 20.959 1.00 38.12 439 GLN A O 1
ATOM 741 N N . THR A 1 124 ? 30.864 41.196 21.596 1.00 33.47 440 THR A N 1
ATOM 742 C CA . THR A 1 124 ? 31.933 41.791 22.397 1.00 33.39 440 THR A CA 1
ATOM 743 C C . THR A 1 124 ? 31.778 41.412 23.894 1.00 35.11 440 THR A C 1
ATOM 744 O O . THR A 1 124 ? 32.718 40.911 24.494 1.00 35.36 440 THR A O 1
ATOM 748 N N . TYR A 1 125 ? 30.613 41.666 24.493 1.00 30.92 441 TYR A N 1
ATOM 749 C CA . TYR A 1 125 ? 30.421 41.452 25.938 1.00 29.74 441 TYR A CA 1
ATOM 750 C C . TYR A 1 125 ? 30.016 40.052 26.386 1.00 31.65 441 TYR A C 1
ATOM 751 O O . TYR A 1 125 ? 30.249 39.691 27.548 1.00 31.20 441 TYR A O 1
ATOM 760 N N . LEU A 1 126 ? 29.355 39.293 25.510 1.00 25.97 442 LEU A N 1
ATOM 761 C CA . LEU A 1 126 ? 28.857 37.966 25.896 1.00 25.82 442 LEU A CA 1
ATOM 762 C C . LEU A 1 126 ? 29.930 36.890 25.752 1.00 29.89 442 LEU A C 1
ATOM 763 O O . LEU A 1 126 ? 29.924 36.093 24.828 1.00 28.44 442 LEU A O 1
ATOM 768 N N . LYS A 1 127 ? 30.869 36.903 26.697 1.00 28.69 443 LYS A N 1
ATOM 769 C CA . LYS A 1 127 ? 31.994 35.982 26.786 1.00 30.41 443 LYS A CA 1
ATOM 770 C C . LYS A 1 127 ? 32.173 35.714 28.252 1.00 34.48 443 LYS A C 1
ATOM 771 O O . LYS A 1 127 ? 31.969 36.625 29.057 1.00 33.17 443 LYS A O 1
ATOM 777 N N . LYS A 1 128 ? 32.505 34.467 28.613 1.00 30.82 444 LYS A N 1
ATOM 778 C CA . LYS A 1 128 ? 32.657 34.088 30.019 1.00 31.63 444 LYS A CA 1
ATOM 779 C C . LYS A 1 128 ? 33.615 34.980 30.804 1.00 34.79 444 LYS A C 1
ATOM 780 O O . LYS A 1 128 ? 33.248 35.451 31.884 1.00 35.10 444 LYS A O 1
ATOM 786 N N A GLU A 1 129 ? 34.819 35.217 30.251 0.50 31.65 445 GLU A N 1
ATOM 787 N N B GLU A 1 129 ? 34.833 35.218 30.280 0.50 31.72 445 GLU A N 1
ATOM 788 C CA A GLU A 1 129 ? 35.891 36.018 30.863 0.50 31.26 445 GLU A CA 1
ATOM 789 C CA B GLU A 1 129 ? 35.851 36.025 30.981 0.50 31.29 445 GLU A CA 1
ATOM 790 C C A GLU A 1 129 ? 35.499 37.471 31.089 0.50 35.34 445 GLU A C 1
ATOM 791 C C B GLU A 1 129 ? 35.481 37.491 31.123 0.50 35.37 445 GLU A C 1
ATOM 792 O O A GLU A 1 129 ? 35.950 38.089 32.057 0.50 35.22 445 GLU A O 1
ATOM 793 O O B GLU A 1 129 ? 35.920 38.140 32.078 0.50 35.21 445 GLU A O 1
ATOM 804 N N . VAL A 1 130 ? 34.661 38.012 30.192 1.00 31.25 446 VAL A N 1
ATOM 805 C CA . VAL A 1 130 ? 34.186 39.395 30.240 1.00 30.67 446 VAL A CA 1
ATOM 806 C C . VAL A 1 130 ? 33.070 39.519 31.310 1.00 34.61 446 VAL A C 1
ATOM 807 O O . VAL A 1 130 ? 33.146 40.384 32.194 1.00 33.27 446 VAL A O 1
ATOM 811 N N . CYS A 1 131 ? 32.038 38.651 31.225 1.00 30.99 447 CYS A N 1
ATOM 812 C CA . CYS A 1 131 ? 30.915 38.649 32.183 1.00 30.34 447 CYS A CA 1
ATOM 813 C C . CYS A 1 131 ? 31.284 38.275 33.618 1.00 30.32 447 CYS A C 1
ATOM 814 O O . CYS A 1 131 ? 30.580 38.677 34.556 1.00 27.28 447 CYS A O 1
ATOM 817 N N . LEU A 1 132 ? 32.380 37.503 33.795 1.00 28.33 448 LEU A N 1
ATOM 818 C CA . LEU A 1 132 ? 32.869 37.129 35.123 1.00 29.32 448 LEU A CA 1
ATOM 819 C C . LEU A 1 132 ? 33.334 38.371 35.899 1.00 31.84 448 LEU A C 1
ATOM 820 O O . LEU A 1 132 ? 33.260 38.368 37.122 1.00 30.35 448 LEU A O 1
ATOM 825 N N . ILE A 1 133 ? 33.752 39.442 35.204 1.00 27.02 449 ILE A N 1
ATOM 826 C CA . ILE A 1 133 ? 34.189 40.681 35.889 1.00 26.90 449 ILE A CA 1
ATOM 827 C C . ILE A 1 133 ? 33.040 41.331 36.710 1.00 29.67 449 ILE A C 1
ATOM 828 O O . ILE A 1 133 ? 33.184 41.433 37.937 1.00 27.08 449 ILE A O 1
ATOM 833 N N . PRO A 1 134 ? 31.892 41.747 36.108 1.00 25.53 450 PRO A N 1
ATOM 834 C CA . PRO A 1 134 ? 30.822 42.294 36.954 1.00 26.18 450 PRO A CA 1
ATOM 835 C C . PRO A 1 134 ? 30.258 41.214 37.885 1.00 31.30 450 PRO A C 1
ATOM 836 O O . PRO A 1 134 ? 29.964 41.544 39.025 1.00 30.33 450 PRO A O 1
ATOM 840 N N . PHE A 1 135 ? 30.110 39.930 37.414 1.00 27.36 451 PHE A N 1
ATOM 841 C CA . PHE A 1 135 ? 29.556 38.873 38.263 1.00 26.22 451 PHE A CA 1
ATOM 842 C C . PHE A 1 135 ? 30.329 38.744 39.596 1.00 31.64 451 PHE A C 1
ATOM 843 O O . PHE A 1 135 ? 29.702 38.665 40.664 1.00 30.23 451 PHE A O 1
ATOM 851 N N . LYS A 1 136 ? 31.669 38.680 39.515 1.00 27.32 452 LYS A N 1
ATOM 852 C CA . LYS A 1 136 ? 32.517 38.559 40.703 1.00 29.84 452 LYS A CA 1
ATOM 853 C C . LYS A 1 136 ? 32.420 39.803 41.581 1.00 33.45 452 LYS A C 1
ATOM 854 O O . LYS A 1 136 ? 32.458 39.678 42.808 1.00 34.44 452 LYS A O 1
ATOM 860 N N . PHE A 1 137 ? 32.267 40.993 40.964 1.00 28.98 453 PHE A N 1
ATOM 861 C CA . PHE A 1 137 ? 32.114 42.251 41.720 1.00 29.46 453 PHE A CA 1
ATOM 862 C C . PHE A 1 137 ? 30.795 42.221 42.527 1.00 33.24 453 PHE A C 1
ATOM 863 O O . PHE A 1 137 ? 30.776 42.658 43.672 1.00 33.09 453 PHE A O 1
ATOM 871 N N . PHE A 1 138 ? 29.719 41.674 41.924 1.00 27.10 454 PHE A N 1
ATOM 872 C CA . PHE A 1 138 ? 28.397 41.547 42.548 1.00 26.12 454 PHE A CA 1
ATOM 873 C C . PHE A 1 138 ? 28.384 40.459 43.621 1.00 28.74 454 PHE A C 1
ATOM 874 O O . PHE A 1 138 ? 27.707 40.618 44.625 1.00 29.22 454 PHE A O 1
ATOM 882 N N . ASP A 1 139 ? 29.135 39.369 43.408 1.00 26.52 455 ASP A N 1
ATOM 883 C CA . ASP A 1 139 ? 29.189 38.242 44.329 1.00 26.63 455 ASP A CA 1
ATOM 884 C C . ASP A 1 139 ? 30.161 38.541 45.472 1.00 31.80 455 ASP A C 1
ATOM 885 O O . ASP A 1 139 ? 31.234 37.954 45.546 1.00 30.57 455 ASP A O 1
ATOM 890 N N . ILE A 1 140 ? 29.755 39.424 46.381 1.00 31.75 456 ILE A N 1
ATOM 891 C CA . ILE A 1 140 ? 30.593 39.857 47.500 1.00 33.18 456 ILE A CA 1
ATOM 892 C C . ILE A 1 140 ? 31.249 38.728 48.317 1.00 37.89 456 ILE A C 1
ATOM 893 O O . ILE A 1 140 ? 32.445 38.803 48.570 1.00 37.23 456 ILE A O 1
ATOM 898 N N . ASP A 1 141 ? 30.501 37.680 48.674 1.00 35.73 457 ASP A N 1
ATOM 899 C CA . ASP A 1 141 ? 31.041 36.579 49.481 1.00 36.25 457 ASP A CA 1
ATOM 900 C C . ASP A 1 141 ? 31.726 35.456 48.697 1.00 40.63 457 ASP A C 1
ATOM 901 O O . ASP A 1 141 ? 32.151 34.477 49.297 1.00 40.98 457 ASP A O 1
ATOM 906 N N . GLY A 1 142 ? 31.806 35.600 47.366 1.00 36.34 458 GLY A N 1
ATOM 907 C CA . GLY A 1 142 ? 32.464 34.651 46.476 1.00 34.82 458 GLY A CA 1
ATOM 908 C C . GLY A 1 142 ? 31.925 33.237 46.464 1.00 39.20 458 GLY A C 1
ATOM 909 O O . GLY A 1 142 ? 32.648 32.325 46.060 1.00 39.08 458 GLY A O 1
ATOM 910 N N . ASN A 1 143 ? 30.644 33.039 46.854 1.00 36.42 459 ASN A N 1
ATOM 911 C CA . ASN A 1 143 ? 30.028 31.699 46.893 1.00 36.55 459 ASN A CA 1
ATOM 912 C C . ASN A 1 143 ? 29.484 31.190 45.539 1.00 40.09 459 ASN A C 1
ATOM 913 O O . ASN A 1 143 ? 28.980 30.077 45.481 1.00 37.68 459 ASN A O 1
ATOM 918 N N . GLY A 1 144 ? 29.596 32.005 44.486 1.00 36.03 460 GLY A N 1
ATOM 919 C CA . GLY A 1 144 ? 29.149 31.646 43.144 1.00 35.22 460 GLY A CA 1
ATOM 920 C C . GLY A 1 144 ? 27.749 32.108 42.791 1.00 37.72 460 GLY A C 1
ATOM 921 O O . GLY A 1 144 ? 27.284 31.850 41.680 1.00 36.26 460 GLY A O 1
ATOM 922 N N . LYS A 1 145 ? 27.051 32.774 43.732 1.00 33.33 461 LYS A N 1
ATOM 923 C CA . LYS A 1 145 ? 25.679 33.237 43.529 1.00 33.15 461 LYS A CA 1
ATOM 924 C C . LYS A 1 145 ? 25.489 34.679 44.022 1.00 37.75 461 LYS A C 1
ATOM 925 O O . LYS A 1 145 ? 26.165 35.090 44.962 1.00 37.25 461 LYS A O 1
ATOM 931 N N . ILE A 1 146 ? 24.570 35.440 43.403 1.00 32.95 462 ILE A N 1
ATOM 932 C CA . ILE A 1 146 ? 24.272 36.808 43.845 1.00 32.12 462 ILE A CA 1
ATOM 933 C C . ILE A 1 146 ? 22.996 36.741 44.671 1.00 36.55 462 ILE A C 1
ATOM 934 O O . ILE A 1 146 ? 21.940 36.330 44.168 1.00 36.43 462 ILE A O 1
ATOM 939 N N . SER A 1 147 ? 23.094 37.127 45.947 1.00 31.60 463 SER A N 1
ATOM 940 C CA . SER A 1 147 ? 21.963 37.043 46.859 1.00 31.25 463 SER A CA 1
ATOM 941 C C . SER A 1 147 ? 21.176 38.329 46.879 1.00 35.14 463 SER A C 1
ATOM 942 O O . SER A 1 147 ? 21.614 39.331 46.312 1.00 34.05 463 SER A O 1
ATOM 945 N N . VAL A 1 148 ? 20.012 38.317 47.559 1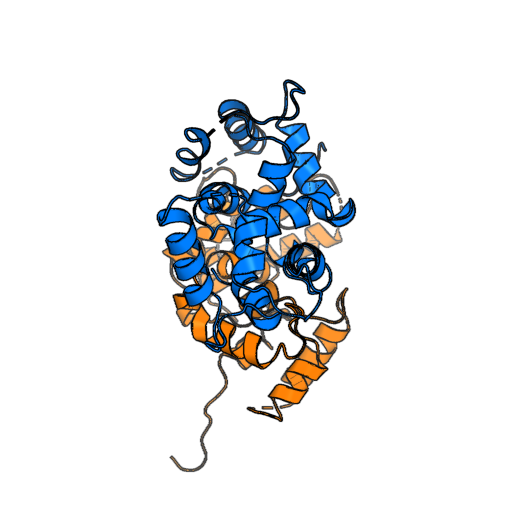.00 34.73 464 VAL A N 1
ATOM 946 C CA . VAL A 1 148 ? 19.210 39.531 47.735 1.00 35.25 464 VAL A CA 1
ATOM 947 C C . VAL A 1 148 ? 20.049 40.608 48.445 1.00 36.66 464 VAL A C 1
ATOM 948 O O . VAL A 1 148 ? 20.016 41.765 48.036 1.00 35.05 464 VAL A O 1
ATOM 952 N N . GLU A 1 149 ? 20.796 40.233 49.499 1.00 33.82 465 GLU A N 1
ATOM 953 C CA . GLU A 1 149 ? 21.603 41.216 50.259 1.00 33.53 465 GLU A CA 1
ATOM 954 C C . GLU A 1 149 ? 22.706 41.813 49.389 1.00 34.74 465 GLU A C 1
ATOM 955 O O . GLU A 1 149 ? 22.958 43.010 49.470 1.00 33.91 465 GLU A O 1
ATOM 957 N N . GLU A 1 150 ? 23.321 40.990 48.528 1.00 32.15 466 GLU A N 1
ATOM 958 C CA . GLU A 1 150 ? 24.320 41.454 47.546 1.00 32.21 466 GLU A CA 1
ATOM 959 C C . GLU A 1 150 ? 23.653 42.367 46.530 1.00 35.73 466 GLU A C 1
ATOM 960 O O . GLU A 1 150 ? 24.223 43.402 46.203 1.00 34.97 466 GLU A O 1
ATOM 966 N N . LEU A 1 151 ? 22.389 42.062 46.123 1.00 32.55 467 LEU A N 1
ATOM 967 C CA . LEU A 1 151 ? 21.667 42.948 45.194 1.00 32.24 467 LEU A CA 1
ATOM 968 C C . LEU A 1 151 ? 21.389 44.303 45.841 1.00 37.84 467 LEU A C 1
ATOM 969 O O . LEU A 1 151 ? 21.610 45.331 45.202 1.00 38.10 467 LEU A O 1
ATOM 974 N N . LYS A 1 152 ? 20.987 44.311 47.128 1.00 34.94 468 LYS A N 1
ATOM 975 C CA . LYS A 1 152 ? 20.739 45.537 47.898 1.00 35.64 468 LYS A CA 1
ATOM 976 C C . LYS A 1 152 ? 21.992 46.413 47.967 1.00 39.90 468 LYS A C 1
ATOM 977 O O . LYS A 1 152 ? 21.892 47.641 47.871 1.00 40.54 468 LYS A O 1
ATOM 983 N N . ARG A 1 153 ? 23.168 45.792 48.136 1.00 36.76 469 ARG A N 1
ATOM 984 C CA . ARG A 1 153 ? 24.415 46.565 48.190 1.00 36.55 469 ARG A CA 1
ATOM 985 C C . ARG A 1 153 ? 24.784 47.187 46.854 1.00 40.03 469 ARG A C 1
ATOM 986 O O . ARG A 1 153 ? 25.257 48.325 46.841 1.00 38.95 469 ARG A O 1
ATOM 994 N N . ILE A 1 154 ? 24.555 46.451 45.742 1.00 36.86 470 ILE A N 1
ATOM 995 C CA . ILE A 1 154 ? 24.811 46.917 44.370 1.00 38.40 470 ILE A CA 1
ATOM 996 C C . ILE A 1 154 ? 24.035 48.203 44.089 1.00 44.74 470 ILE A C 1
ATOM 997 O O . ILE A 1 154 ? 24.593 49.153 43.534 1.00 46.73 470 ILE A O 1
ATOM 1002 N N . PHE A 1 155 ? 22.739 48.200 44.423 1.00 40.77 471 PHE A N 1
ATOM 1003 C CA . PHE A 1 155 ? 21.835 49.299 44.134 1.00 41.28 471 PHE A CA 1
ATOM 1004 C C . PHE A 1 155 ? 21.863 50.470 45.107 1.00 49.28 471 PHE A C 1
ATOM 1005 O O . PHE A 1 155 ? 21.257 51.507 44.819 1.00 51.35 471 PHE A O 1
ATOM 1013 N N . GLY A 1 156 ? 22.580 50.306 46.220 1.00 45.40 472 GLY A N 1
ATOM 1014 C CA . GLY A 1 156 ? 22.748 51.331 47.247 1.00 72.85 472 GLY A CA 1
ATOM 1015 C C . GLY A 1 156 ? 21.505 51.567 48.075 1.00 100.22 472 GLY A C 1
ATOM 1016 O O . GLY A 1 156 ? 21.137 50.728 48.897 1.00 66.01 472 GLY A O 1
ATOM 1017 N N . GLU A 1 161 ? 15.538 52.136 53.126 1.00 64.56 477 GLU A N 1
ATOM 1018 C CA . GLU A 1 161 ? 14.251 52.300 53.807 1.00 63.75 477 GLU A CA 1
ATOM 1019 C C . GLU A 1 161 ? 13.047 52.120 52.871 1.00 64.84 477 GLU A C 1
ATOM 1020 O O . GLU A 1 161 ? 12.090 51.443 53.250 1.00 65.38 477 GLU A O 1
ATOM 1022 N N . ASN A 1 162 ? 13.100 52.717 51.657 1.00 57.86 478 ASN A N 1
ATOM 1023 C CA . ASN A 1 162 ? 12.042 52.692 50.639 1.00 55.44 478 ASN A CA 1
ATOM 1024 C C . ASN A 1 162 ? 11.585 51.275 50.247 1.00 55.90 478 ASN A C 1
ATOM 1025 O O . ASN A 1 162 ? 12.398 50.486 49.753 1.00 56.00 478 ASN A O 1
ATOM 1030 N N . PRO A 1 163 ? 10.275 50.955 50.431 1.00 49.21 479 PRO A N 1
ATOM 1031 C CA . PRO A 1 163 ? 9.774 49.615 50.057 1.00 47.97 479 PRO A CA 1
ATOM 1032 C C . PRO A 1 163 ? 9.885 49.270 48.570 1.00 48.01 479 PRO A C 1
ATOM 1033 O O . PRO A 1 163 ? 9.871 48.092 48.224 1.00 47.30 479 PRO A O 1
ATOM 1037 N N . LEU A 1 164 ? 9.934 50.289 47.703 1.00 43.03 480 LEU A N 1
ATOM 1038 C CA . LEU A 1 164 ? 10.020 50.128 46.248 1.00 42.62 480 LEU A CA 1
ATOM 1039 C C . LEU A 1 164 ? 11.355 49.547 45.784 1.00 46.55 480 LEU A C 1
ATOM 1040 O O . LEU A 1 164 ? 11.384 48.855 44.769 1.00 44.35 480 LEU A O 1
ATOM 1045 N N . ILE A 1 165 ? 12.450 49.840 46.524 1.00 44.84 481 ILE A N 1
ATOM 1046 C CA . ILE A 1 165 ? 13.793 49.306 46.276 1.00 44.89 481 ILE A CA 1
ATOM 1047 C C . ILE A 1 165 ? 13.736 47.795 46.434 1.00 45.86 481 ILE A C 1
ATOM 1048 O O . ILE A 1 165 ? 14.146 47.077 45.522 1.00 43.86 481 ILE A O 1
ATOM 1053 N N . ASP A 1 166 ? 13.193 47.321 47.582 1.00 42.11 482 ASP A N 1
ATOM 1054 C CA . ASP A 1 166 ? 13.073 45.901 47.909 1.00 41.68 482 ASP A CA 1
ATOM 1055 C C . ASP A 1 166 ? 12.125 45.211 46.943 1.00 43.19 482 ASP A C 1
ATOM 1056 O O . ASP A 1 166 ? 12.310 44.040 46.615 1.00 42.48 482 ASP A O 1
ATOM 1061 N N . LYS A 1 167 ? 11.098 45.937 46.486 1.00 39.06 483 LYS A N 1
ATOM 1062 C CA . LYS A 1 167 ? 10.151 45.406 45.510 1.00 37.59 483 LYS A CA 1
ATOM 1063 C C . LYS A 1 167 ? 10.855 45.208 44.151 1.00 37.96 483 LYS A C 1
ATOM 1064 O O . LYS A 1 167 ? 10.759 44.129 43.567 1.00 37.43 483 LYS A O 1
ATOM 1070 N N . ALA A 1 168 ? 11.551 46.241 43.662 1.00 33.85 484 ALA A N 1
ATOM 1071 C CA . ALA A 1 168 ? 12.249 46.193 42.366 1.00 33.59 484 ALA A CA 1
ATOM 1072 C C . ALA A 1 168 ? 13.327 45.109 42.354 1.00 37.11 484 ALA A C 1
ATOM 1073 O O . ALA A 1 168 ? 13.440 44.395 41.358 1.00 35.71 484 ALA A O 1
ATOM 1075 N N . ILE A 1 169 ? 14.033 44.915 43.498 1.00 36.81 485 ILE A N 1
ATOM 1076 C CA . ILE A 1 169 ? 15.048 43.861 43.670 1.00 38.24 485 ILE A CA 1
ATOM 1077 C C . ILE A 1 169 ? 14.375 42.494 43.569 1.00 43.06 485 ILE A C 1
ATOM 1078 O O . ILE A 1 169 ? 14.889 41.623 42.875 1.00 44.23 485 ILE A O 1
ATOM 1083 N N . ASP A 1 170 ? 13.203 42.325 44.197 1.00 40.13 486 ASP A N 1
ATOM 1084 C CA . ASP A 1 170 ? 12.421 41.088 44.135 1.00 40.21 486 ASP A CA 1
ATOM 1085 C C . ASP A 1 170 ? 11.931 40.793 42.720 1.00 42.83 486 ASP A C 1
ATOM 1086 O O . ASP A 1 170 ? 12.006 39.645 42.290 1.00 43.39 486 ASP A O 1
ATOM 1091 N N . SER A 1 171 ? 11.410 41.812 42.000 1.00 38.32 487 SER A N 1
ATOM 1092 C CA . SER A 1 171 ? 10.935 41.653 40.617 1.00 37.89 487 SER A CA 1
ATOM 1093 C C . SER A 1 171 ? 12.098 41.285 39.675 1.00 41.75 487 SER A C 1
ATOM 1094 O O . SER A 1 171 ? 11.920 40.492 38.752 1.00 41.96 487 SER A O 1
ATOM 1097 N N . LEU A 1 172 ? 13.285 41.842 39.928 1.00 38.74 488 LEU A N 1
ATOM 1098 C CA . LEU A 1 172 ? 14.492 41.549 39.153 1.00 39.20 488 LEU A CA 1
ATOM 1099 C C . LEU A 1 172 ? 14.918 40.097 39.427 1.00 45.16 488 LEU A C 1
ATOM 1100 O O . LEU A 1 172 ? 15.057 39.300 38.492 1.00 44.36 488 LEU A O 1
ATOM 1105 N N . LEU A 1 173 ? 15.063 39.754 40.714 1.00 43.55 489 LEU A N 1
ATOM 1106 C CA . LEU A 1 173 ? 15.453 38.422 41.147 1.00 45.02 489 LEU A CA 1
ATOM 1107 C C . LEU A 1 173 ? 14.552 37.339 40.549 1.00 50.43 489 LEU A C 1
ATOM 1108 O O . LEU A 1 173 ? 15.102 36.409 39.975 1.00 50.92 489 LEU A O 1
ATOM 1113 N N . GLN A 1 174 ? 13.202 37.504 40.574 1.00 47.22 490 GLN A N 1
ATOM 1114 C CA . GLN A 1 174 ? 12.246 36.534 40.001 1.00 47.13 490 GLN A CA 1
ATOM 1115 C C . GLN A 1 174 ? 12.324 36.371 38.461 1.00 53.01 490 GLN A C 1
ATOM 1116 O O . GLN A 1 174 ? 12.036 35.288 37.939 1.00 54.71 490 GLN A O 1
ATOM 1122 N N . GLU A 1 175 ? 12.672 37.449 37.742 1.00 47.11 491 GLU A N 1
ATOM 1123 C CA . GLU A 1 175 ? 12.851 37.430 36.289 1.00 45.51 491 GLU A CA 1
ATOM 1124 C C . GLU A 1 175 ? 14.142 36.617 35.943 1.00 43.24 491 GLU A C 1
ATOM 1125 O O . GLU A 1 175 ? 14.129 35.806 35.024 1.00 42.90 491 GLU A O 1
ATOM 1131 N N . VAL A 1 176 ? 15.220 36.812 36.713 1.00 36.41 492 VAL A N 1
ATOM 1132 C CA . VAL A 1 176 ? 16.550 36.215 36.467 1.00 35.16 492 VAL A CA 1
ATOM 1133 C C . VAL A 1 176 ? 16.760 34.840 37.129 1.00 37.25 492 VAL A C 1
ATOM 1134 O O . VAL A 1 176 ? 17.444 33.988 36.555 1.00 36.01 492 VAL A O 1
ATOM 1138 N N . ASP A 1 177 ? 16.192 34.633 38.334 1.00 32.88 493 ASP A N 1
ATOM 1139 C CA . ASP A 1 177 ? 16.320 33.399 39.105 1.00 32.29 493 ASP A CA 1
ATOM 1140 C C . ASP A 1 177 ? 15.509 32.247 38.512 1.00 39.41 493 ASP A C 1
ATOM 1141 O O . ASP A 1 177 ? 14.493 31.833 39.064 1.00 39.25 493 ASP A O 1
ATOM 1146 N N . LEU A 1 178 ? 16.015 31.684 37.421 1.00 38.35 494 LEU A N 1
ATOM 1147 C CA . LEU A 1 178 ? 15.377 30.587 36.700 1.00 38.21 494 LEU A CA 1
ATOM 1148 C C . LEU A 1 178 ? 15.085 29.334 37.530 1.00 41.52 494 LEU A C 1
ATOM 1149 O O . LEU A 1 178 ? 14.005 28.777 37.380 1.00 42.20 494 LEU A O 1
ATOM 1154 N N . ASN A 1 179 ? 15.998 28.914 38.431 1.00 37.22 495 ASN A N 1
ATOM 1155 C CA . ASN A 1 179 ? 15.771 27.712 39.248 1.00 37.62 495 ASN A CA 1
ATOM 1156 C C . ASN A 1 179 ? 14.969 27.923 40.550 1.00 44.90 495 ASN A C 1
ATOM 1157 O O . ASN A 1 179 ? 14.674 26.946 41.239 1.00 45.42 495 ASN A O 1
ATOM 1162 N N . GLY A 1 180 ? 14.634 29.177 40.868 1.00 42.71 496 GLY A N 1
ATOM 1163 C CA . GLY A 1 180 ? 13.838 29.530 42.045 1.00 42.58 496 GLY A CA 1
ATOM 1164 C C . GLY A 1 180 ? 14.509 29.325 43.390 1.00 47.24 496 GLY A C 1
ATOM 1165 O O . GLY A 1 180 ? 13.816 29.236 44.407 1.00 47.68 496 GLY A O 1
ATOM 1166 N N . ASP A 1 181 ? 15.857 29.286 43.430 1.00 43.26 497 ASP A N 1
ATOM 1167 C CA . ASP A 1 181 ? 16.591 29.096 44.687 1.00 42.59 497 ASP A CA 1
ATOM 1168 C C . ASP A 1 181 ? 16.816 30.403 45.478 1.00 46.32 497 ASP A C 1
ATOM 1169 O O . ASP A 1 181 ? 17.489 30.405 46.510 1.00 46.45 497 ASP A O 1
ATOM 1174 N N . GLY A 1 182 ? 16.265 31.499 44.965 1.00 43.56 498 GLY A N 1
ATOM 1175 C CA . GLY A 1 182 ? 16.361 32.824 45.572 1.00 42.47 498 GLY A CA 1
ATOM 1176 C C . GLY A 1 182 ? 17.636 33.580 45.261 1.00 44.76 498 GLY A C 1
ATOM 1177 O O . GLY A 1 182 ? 17.804 34.700 45.742 1.00 44.46 498 GLY A O 1
ATOM 1178 N N . GLU A 1 183 ? 18.568 32.980 44.475 1.00 39.33 499 GLU A N 1
ATOM 1179 C CA . GLU A 1 183 ? 19.857 33.624 44.160 1.00 36.70 499 GLU A CA 1
ATOM 1180 C C . GLU A 1 183 ? 20.198 33.529 42.677 1.00 36.65 499 GLU A C 1
ATOM 1181 O O . GLU A 1 183 ? 19.594 32.729 41.967 1.00 37.16 499 GLU A O 1
ATOM 1187 N N . ILE A 1 184 ? 21.125 34.376 42.199 1.00 30.87 500 ILE A N 1
ATOM 1188 C CA . ILE A 1 184 ? 21.528 34.370 40.781 1.00 28.61 500 ILE A CA 1
ATOM 1189 C C . ILE A 1 184 ? 22.900 33.722 40.606 1.00 31.03 500 ILE A C 1
ATOM 1190 O O . ILE A 1 184 ? 23.920 34.316 40.977 1.00 30.89 500 ILE A O 1
ATOM 1195 N N . ASP A 1 185 ? 22.936 32.533 39.986 1.00 27.52 501 ASP A N 1
ATOM 1196 C CA . ASP A 1 185 ? 24.210 31.878 39.694 1.00 28.00 501 ASP A CA 1
ATOM 1197 C C . ASP A 1 185 ? 24.738 32.395 38.338 1.00 31.60 501 ASP A C 1
ATOM 1198 O O . ASP A 1 185 ? 24.071 33.200 37.673 1.00 30.48 501 ASP A O 1
ATOM 1203 N N . PHE A 1 186 ? 25.914 31.930 37.924 1.00 29.39 502 PHE A N 1
ATOM 1204 C CA . PHE A 1 186 ? 26.531 32.395 36.687 1.00 28.04 502 PHE A CA 1
ATOM 1205 C C . PHE A 1 186 ? 25.788 31.992 35.431 1.00 32.26 502 PHE A C 1
ATOM 1206 O O . PHE A 1 186 ? 25.781 32.753 34.466 1.00 32.82 502 PHE A O 1
ATOM 1214 N N . HIS A 1 187 ? 25.170 30.805 35.433 1.00 28.83 503 HIS A N 1
ATOM 1215 C CA . HIS A 1 187 ? 24.354 30.324 34.318 1.00 28.15 503 HIS A CA 1
ATOM 1216 C C . HIS A 1 187 ? 23.193 31.321 34.125 1.00 32.39 503 HIS A C 1
ATOM 1217 O O . HIS A 1 187 ? 22.992 31.828 33.024 1.00 31.45 503 HIS A O 1
ATOM 1224 N N . GLU A 1 188 ? 22.484 31.640 35.206 1.00 29.43 504 GLU A N 1
ATOM 1225 C CA . GLU A 1 188 ? 21.368 32.595 35.186 1.00 29.21 504 GLU A CA 1
ATOM 1226 C C . GLU A 1 188 ? 21.823 34.016 34.803 1.00 31.14 504 GLU A C 1
ATOM 1227 O O . GLU A 1 188 ? 21.117 34.719 34.084 1.00 28.76 504 GLU A O 1
ATOM 1233 N N . PHE A 1 189 ? 23.008 34.417 35.265 1.00 28.68 505 PHE A N 1
ATOM 1234 C CA . PHE A 1 189 ? 23.609 35.714 34.943 1.00 27.32 505 PHE A CA 1
ATOM 1235 C C . PHE A 1 189 ? 23.907 35.768 33.439 1.00 29.98 505 PHE A C 1
ATOM 1236 O O . PHE A 1 189 ? 23.540 36.741 32.800 1.00 27.52 505 PHE A O 1
ATOM 1244 N N . MET A 1 190 ? 24.521 34.703 32.872 1.00 27.41 506 MET A N 1
ATOM 1245 C CA . MET A 1 190 ? 24.825 34.606 31.430 1.00 26.49 506 MET A CA 1
ATOM 1246 C C . MET A 1 190 ? 23.573 34.578 30.568 1.00 29.95 506 MET A C 1
ATOM 1247 O O . MET A 1 190 ? 23.566 35.143 29.475 1.00 31.06 506 MET A O 1
ATOM 1252 N N . LEU A 1 191 ? 22.510 33.949 31.060 1.00 27.87 507 LEU A N 1
ATOM 1253 C CA . LEU A 1 191 ? 21.224 33.917 30.347 1.00 28.74 507 LEU A CA 1
ATOM 1254 C C . LEU A 1 191 ? 20.550 35.292 30.382 1.00 31.79 507 LEU A C 1
ATOM 1255 O O . LEU A 1 191 ? 20.027 35.746 29.361 1.00 30.04 507 LEU A O 1
ATOM 1260 N N . MET A 1 192 ? 20.676 36.013 31.516 1.00 27.46 508 MET A N 1
ATOM 1261 C CA . MET A 1 192 ? 20.158 37.385 31.591 1.00 25.87 508 MET A CA 1
ATOM 1262 C C . MET A 1 192 ? 20.921 38.258 30.570 1.00 29.41 508 MET A C 1
ATOM 1263 O O . MET A 1 192 ? 20.318 39.098 29.900 1.00 28.62 508 MET A O 1
ATOM 1268 N N . MET A 1 193 ? 22.245 38.053 30.472 1.00 27.60 509 MET A N 1
ATOM 1269 C CA . MET A 1 193 ? 23.116 38.824 29.578 1.00 27.38 509 MET A CA 1
ATOM 1270 C C . MET A 1 193 ? 22.838 38.578 28.077 1.00 32.06 509 MET A C 1
ATOM 1271 O O . MET A 1 193 ? 23.025 39.487 27.278 1.00 32.77 509 MET A O 1
ATOM 1276 N N . SER A 1 194 ? 22.383 37.375 27.695 1.00 29.60 510 SER A N 1
ATOM 1277 C CA . SER A 1 194 ? 22.113 37.074 26.267 1.00 28.34 510 SER A CA 1
ATOM 1278 C C . SER A 1 194 ? 20.673 37.300 25.845 1.00 33.09 510 SER A C 1
ATOM 1279 O O . SER A 1 194 ? 20.407 37.339 24.654 1.00 32.72 510 SER A O 1
ATOM 1282 N N . LYS A 1 195 ? 19.748 37.431 26.817 1.00 31.80 511 LYS A N 1
ATOM 1283 C CA . LYS A 1 195 ? 18.315 37.650 26.591 1.00 33.12 511 LYS A CA 1
ATOM 1284 C C . LYS A 1 195 ? 18.058 38.936 25.783 1.00 39.20 511 LYS A C 1
ATOM 1285 O O . LYS A 1 195 ? 18.774 39.919 25.952 1.00 40.62 511 LYS A O 1
ATOM 1289 N N . LYS A 1 196 ? 17.049 38.909 24.899 1.00 36.89 512 LYS A N 1
ATOM 1290 C CA . LYS A 1 196 ? 16.641 40.053 24.076 1.00 55.44 512 LYS A CA 1
ATOM 1291 C C . LYS A 1 196 ? 15.120 40.183 24.087 1.00 88.53 512 LYS A C 1
ATOM 1292 O O . LYS A 1 196 ? 14.541 40.492 25.126 1.00 53.89 512 LYS A O 1
ATOM 1296 N N . GLN B 1 17 ? 5.124 7.607 6.885 1.00 54.59 333 GLN B N 1
ATOM 1297 C CA . GLN B 1 17 ? 4.859 6.254 7.333 1.00 54.47 333 GLN B CA 1
ATOM 1298 C C . GLN B 1 17 ? 5.902 5.276 6.775 1.00 58.63 333 GLN B C 1
ATOM 1299 O O . GLN B 1 17 ? 6.294 5.374 5.611 1.00 59.65 333 GLN B O 1
ATOM 1301 N N . GLY B 1 18 ? 6.333 4.351 7.620 1.00 53.35 334 GLY B N 1
ATOM 1302 C CA . GLY B 1 18 ? 7.388 3.395 7.319 1.00 51.51 334 GLY B CA 1
ATOM 1303 C C . GLY B 1 18 ? 8.712 4.050 7.653 1.00 51.90 334 GLY B C 1
ATOM 1304 O O . GLY B 1 18 ? 8.863 4.600 8.744 1.00 51.10 334 GLY B O 1
ATOM 1305 N N . HIS B 1 19 ? 9.663 4.040 6.718 1.00 46.89 335 HIS B N 1
ATOM 1306 C CA . HIS B 1 19 ? 10.962 4.682 6.936 1.00 46.45 335 HIS B CA 1
ATOM 1307 C C . HIS B 1 19 ? 10.893 6.100 6.386 1.00 48.68 335 HIS B C 1
ATOM 1308 O O . HIS B 1 19 ? 10.658 6.297 5.196 1.00 47.48 335 HIS B O 1
ATOM 1315 N N . VAL B 1 20 ? 10.968 7.090 7.283 1.00 46.02 336 VAL B N 1
ATOM 1316 C CA . VAL B 1 20 ? 10.816 8.501 6.892 1.00 46.55 336 VAL B CA 1
ATOM 1317 C C . VAL B 1 20 ? 11.931 9.429 7.394 1.00 50.04 336 VAL B C 1
ATOM 1318 O O . VAL B 1 20 ? 12.736 9.045 8.237 1.00 47.86 336 VAL B O 1
ATOM 1322 N N . GLU B 1 21 ? 11.946 10.660 6.882 1.00 49.42 337 GLU B N 1
ATOM 1323 C CA . GLU B 1 21 ? 12.915 11.673 7.280 1.00 50.48 337 GLU B CA 1
ATOM 1324 C C . GLU B 1 21 ? 12.219 12.872 7.939 1.00 54.57 337 GLU B C 1
ATOM 1325 O O . GLU B 1 21 ? 11.275 13.438 7.374 1.00 54.40 337 GLU B O 1
ATOM 1331 N N . LEU B 1 22 ? 12.654 13.198 9.164 1.00 50.03 338 LEU B N 1
ATOM 1332 C CA . LEU B 1 22 ? 12.246 14.372 9.933 1.00 49.62 338 LEU B CA 1
ATOM 1333 C C . LEU B 1 22 ? 13.575 15.156 10.056 1.00 52.01 338 LEU B C 1
ATOM 1334 O O . LEU B 1 22 ? 14.281 15.032 11.058 1.00 50.36 338 LEU B O 1
ATOM 1339 N N . SER B 1 23 ? 13.960 15.855 8.962 1.00 47.78 339 SER B N 1
ATOM 1340 C CA . SER B 1 23 ? 15.211 16.605 8.855 1.00 47.73 339 SER B CA 1
ATOM 1341 C C . SER B 1 23 ? 15.285 17.774 9.839 1.00 48.19 339 SER B C 1
ATOM 1342 O O . SER B 1 23 ? 14.266 18.402 10.135 1.00 47.51 339 SER B O 1
ATOM 1345 N N . SER B 1 24 ? 16.486 18.053 10.355 1.00 42.24 340 SER B N 1
ATOM 1346 C CA . SER B 1 24 ? 16.647 19.169 11.274 1.00 40.69 340 SER B CA 1
ATOM 1347 C C . SER B 1 24 ? 16.861 20.462 10.479 1.00 42.18 340 SER B C 1
ATOM 1348 O O . SER B 1 24 ? 17.845 20.581 9.740 1.00 41.16 340 SER B O 1
ATOM 1351 N N . THR B 1 25 ? 15.950 21.429 10.664 1.00 36.59 341 THR B N 1
ATOM 1352 C CA . THR B 1 25 ? 16.001 22.758 10.058 1.00 35.79 341 THR B CA 1
ATOM 1353 C C . THR B 1 25 ? 17.256 23.515 10.563 1.00 35.96 341 THR B C 1
ATOM 1354 O O . THR B 1 25 ? 17.948 24.143 9.768 1.00 32.51 341 THR B O 1
ATOM 1358 N N . LEU B 1 26 ? 17.523 23.445 11.876 1.00 32.34 342 LEU B N 1
ATOM 1359 C CA . LEU B 1 26 ? 18.667 24.085 12.528 1.00 33.10 342 LEU B CA 1
ATOM 1360 C C . LEU B 1 26 ? 19.980 23.579 11.893 1.00 35.76 342 LEU B C 1
ATOM 1361 O O . LEU B 1 26 ? 20.795 24.397 11.477 1.00 32.91 342 LEU B O 1
ATOM 1366 N N . LEU B 1 27 ? 20.167 22.235 11.801 1.00 34.94 343 LEU B N 1
ATOM 1367 C CA . LEU B 1 27 ? 21.388 21.638 11.222 1.00 36.30 343 LEU B CA 1
ATOM 1368 C C . LEU B 1 27 ? 21.559 21.907 9.735 1.00 38.34 343 LEU B C 1
ATOM 1369 O O . LEU B 1 27 ? 22.683 22.149 9.287 1.00 38.38 343 LEU B O 1
ATOM 1374 N N . LYS B 1 28 ? 20.452 21.875 8.970 1.00 33.93 344 LYS B N 1
ATOM 1375 C CA . LYS B 1 28 ? 20.437 22.192 7.536 1.00 33.82 344 LYS B CA 1
ATOM 1376 C C . LYS B 1 28 ? 21.026 23.610 7.339 1.00 37.91 344 LYS B C 1
ATOM 1377 O O . LYS B 1 28 ? 21.950 23.803 6.534 1.00 36.22 344 LYS B O 1
ATOM 1383 N N . ASN B 1 29 ? 20.499 24.584 8.105 1.00 32.28 345 ASN B N 1
ATOM 1384 C CA . ASN B 1 29 ? 20.971 25.967 8.009 1.00 30.97 345 ASN B CA 1
ATOM 1385 C C . ASN B 1 29 ? 22.404 26.091 8.458 1.00 31.20 345 ASN B C 1
ATOM 1386 O O . ASN B 1 29 ? 23.210 26.718 7.765 1.00 27.95 345 ASN B O 1
ATOM 1391 N N . LEU B 1 30 ? 22.743 25.468 9.593 1.00 29.91 346 LEU B N 1
ATOM 1392 C CA . LEU B 1 30 ? 24.095 25.534 10.147 1.00 31.04 346 LEU B CA 1
ATOM 1393 C C . LEU B 1 30 ? 25.155 25.088 9.140 1.00 35.78 346 LEU B C 1
ATOM 1394 O O . LEU B 1 30 ? 26.178 25.777 8.981 1.00 31.95 346 LEU B O 1
ATOM 1399 N N . LYS B 1 31 ? 24.897 23.942 8.450 1.00 35.91 347 LYS B N 1
ATOM 1400 C CA A LYS B 1 31 ? 25.833 23.425 7.445 0.50 35.89 347 LYS B CA 1
ATOM 1401 C CA B LYS B 1 31 ? 25.783 23.380 7.414 0.50 35.92 347 LYS B CA 1
ATOM 1402 C C . LYS B 1 31 ? 25.851 24.277 6.172 1.00 39.09 347 LYS B C 1
ATOM 1403 O O . LYS B 1 31 ? 26.883 24.350 5.524 1.00 39.84 347 LYS B O 1
ATOM 1408 N N . ASN B 1 32 ? 24.728 24.955 5.836 1.00 34.61 348 ASN B N 1
ATOM 1409 C CA . ASN B 1 32 ? 24.643 25.818 4.642 1.00 33.91 348 ASN B CA 1
ATOM 1410 C C . ASN B 1 32 ? 25.275 27.208 4.764 1.00 36.59 348 ASN B C 1
ATOM 1411 O O . ASN B 1 32 ? 25.715 27.754 3.745 1.00 34.79 348 ASN B O 1
ATOM 1416 N N . PHE B 1 33 ? 25.283 27.795 5.992 1.00 30.80 349 PHE B N 1
ATOM 1417 C CA . PHE B 1 33 ? 25.801 29.152 6.221 1.00 29.25 349 PHE B CA 1
ATOM 1418 C C . PHE B 1 33 ? 27.096 29.504 5.496 1.00 32.71 349 PHE B C 1
ATOM 1419 O O . PHE B 1 33 ? 27.109 30.477 4.752 1.00 29.65 349 PHE B O 1
ATOM 1427 N N . LYS B 1 34 ? 28.177 28.728 5.727 1.00 33.04 350 LYS B N 1
ATOM 1428 C CA . LYS B 1 34 ? 29.507 29.012 5.177 1.00 34.67 350 LYS B CA 1
ATOM 1429 C C . LYS B 1 34 ? 29.538 29.242 3.670 1.00 41.09 350 LYS B C 1
ATOM 1430 O O . LYS B 1 34 ? 30.232 30.144 3.202 1.00 42.16 350 LYS B O 1
ATOM 1432 N N . LYS B 1 35 ? 28.748 28.459 2.935 1.00 37.73 351 LYS B N 1
ATOM 1433 C CA . LYS B 1 35 ? 28.651 28.478 1.485 1.00 38.09 351 LYS B CA 1
ATOM 1434 C C . LYS B 1 35 ? 27.757 29.582 0.915 1.00 38.46 351 LYS B C 1
ATOM 1435 O O . LYS B 1 35 ? 27.768 29.777 -0.305 1.00 38.32 351 LYS B O 1
ATOM 1437 N N . GLU B 1 36 ? 26.977 30.299 1.769 1.00 31.07 352 GLU B N 1
ATOM 1438 C CA . GLU B 1 36 ? 26.124 31.393 1.299 1.00 29.30 352 GLU B CA 1
ATOM 1439 C C . GLU B 1 36 ? 27.010 32.535 0.798 1.00 32.64 352 GLU B C 1
ATOM 1440 O O . GLU B 1 36 ? 28.173 32.626 1.209 1.00 30.95 352 GLU B O 1
ATOM 1446 N N . ASN B 1 37 ? 26.497 33.400 -0.091 1.00 31.18 353 ASN B N 1
ATOM 1447 C CA . ASN B 1 37 ? 27.357 34.493 -0.537 1.00 32.01 353 ASN B CA 1
ATOM 1448 C C . ASN B 1 37 ? 27.632 35.437 0.644 1.00 34.37 353 ASN B C 1
ATOM 1449 O O . ASN B 1 37 ? 26.929 35.373 1.667 1.00 33.29 353 ASN B O 1
ATOM 1454 N N . GLU B 1 38 ? 28.673 36.266 0.518 1.00 30.18 354 GLU B N 1
ATOM 1455 C CA . GLU B 1 38 ? 29.136 37.123 1.590 1.00 29.88 354 GLU B CA 1
ATOM 1456 C C . GLU B 1 38 ? 28.158 38.200 1.998 1.00 32.19 354 GLU B C 1
ATOM 1457 O O . GLU B 1 38 ? 28.124 38.564 3.174 1.00 33.12 354 GLU B O 1
ATOM 1463 N N . LEU B 1 39 ? 27.331 38.683 1.049 1.00 27.19 355 LEU B N 1
ATOM 1464 C CA . LEU B 1 39 ? 26.330 39.684 1.374 1.00 27.33 355 LEU B CA 1
ATOM 1465 C C . LEU B 1 39 ? 25.192 39.070 2.202 1.00 29.96 355 LEU B C 1
ATOM 1466 O O . LEU B 1 39 ? 24.749 39.684 3.167 1.00 29.24 355 LEU B O 1
ATOM 1471 N N . LYS B 1 40 ? 24.747 37.852 1.834 1.00 27.37 356 LYS B N 1
ATOM 1472 C CA . LYS B 1 40 ? 23.682 37.141 2.543 1.00 26.82 356 LYS B CA 1
ATOM 1473 C C . LYS B 1 40 ? 24.118 36.823 3.985 1.00 28.99 356 LYS B C 1
ATOM 1474 O O . LYS B 1 40 ? 23.330 36.971 4.905 1.00 27.59 356 LYS B O 1
ATOM 1480 N N . LYS B 1 41 ? 25.376 36.414 4.177 1.00 26.97 357 LYS B N 1
ATOM 1481 C CA . LYS B 1 41 ? 25.919 36.080 5.500 1.00 25.90 357 LYS B CA 1
ATOM 1482 C C . LYS B 1 41 ? 25.869 37.275 6.443 1.00 29.93 357 LYS B C 1
ATOM 1483 O O . LYS B 1 41 ? 25.516 37.116 7.610 1.00 29.96 357 LYS B O 1
ATOM 1489 N N . ILE B 1 42 ? 26.214 38.469 5.944 1.00 24.79 358 ILE B N 1
ATOM 1490 C CA . ILE B 1 42 ? 26.176 39.694 6.755 1.00 25.76 358 ILE B CA 1
ATOM 1491 C C . ILE B 1 42 ? 24.737 40.093 7.009 1.00 26.33 358 ILE B C 1
ATOM 1492 O O . ILE B 1 42 ? 24.401 40.448 8.131 1.00 24.95 358 ILE B O 1
ATOM 1497 N N . ALA B 1 43 ? 23.874 39.982 5.980 1.00 24.81 359 ALA B N 1
ATOM 1498 C CA . ALA B 1 43 ? 22.448 40.289 6.125 1.00 24.62 359 ALA B CA 1
ATOM 1499 C C . ALA B 1 43 ? 21.811 39.383 7.202 1.00 28.00 359 ALA B C 1
ATOM 1500 O O . ALA B 1 43 ? 21.087 39.880 8.061 1.00 28.70 359 ALA B O 1
ATOM 1502 N N . LEU B 1 44 ? 22.162 38.083 7.212 1.00 25.14 360 LEU B N 1
ATOM 1503 C CA . LEU B 1 44 ? 21.671 37.107 8.187 1.00 24.12 360 LEU B CA 1
ATOM 1504 C C . LEU B 1 44 ? 22.150 37.411 9.610 1.00 28.74 360 LEU B C 1
ATOM 1505 O O . LEU B 1 44 ? 21.390 37.233 10.566 1.00 27.72 360 LEU B O 1
ATOM 1510 N N . THR B 1 45 ? 23.399 37.919 9.749 1.00 26.25 361 THR B N 1
ATOM 1511 C CA . THR B 1 45 ? 23.985 38.335 11.038 1.00 26.16 361 THR B CA 1
ATOM 1512 C C . THR B 1 45 ? 23.231 39.554 11.568 1.00 30.15 361 THR B C 1
ATOM 1513 O O . THR B 1 45 ? 22.871 39.576 12.742 1.00 30.83 361 THR B O 1
ATOM 1517 N N . ILE B 1 46 ? 22.956 40.548 10.700 1.00 26.63 362 ILE B N 1
ATOM 1518 C CA . ILE B 1 46 ? 22.170 41.736 11.077 1.00 25.30 362 ILE B CA 1
ATOM 1519 C C . ILE B 1 46 ? 20.769 41.320 11.545 1.00 27.42 362 ILE B C 1
ATOM 1520 O O . ILE B 1 46 ? 20.304 41.763 12.608 1.00 27.55 362 ILE B O 1
ATOM 1525 N N . ILE B 1 47 ? 20.110 40.450 10.766 1.00 24.28 363 ILE B N 1
ATOM 1526 C CA . ILE B 1 47 ? 18.775 39.947 11.076 1.00 25.39 363 ILE B CA 1
ATOM 1527 C C . ILE B 1 47 ? 18.759 39.242 12.446 1.00 29.67 363 ILE B C 1
ATOM 1528 O O . ILE B 1 47 ? 17.898 39.538 13.275 1.00 28.04 363 ILE B O 1
ATOM 1533 N N . ALA B 1 48 ? 19.731 38.354 12.678 1.00 27.38 364 ALA B N 1
ATOM 1534 C CA . ALA B 1 48 ? 19.890 37.615 13.934 1.00 28.17 364 ALA B CA 1
ATOM 1535 C C . ALA B 1 48 ? 20.050 38.567 15.122 1.00 31.55 364 ALA B C 1
ATOM 1536 O O . ALA B 1 48 ? 19.457 38.324 16.167 1.00 31.57 364 ALA B O 1
ATOM 1538 N N . LYS B 1 49 ? 20.806 39.676 14.951 1.00 27.62 365 LYS B N 1
ATOM 1539 C CA . LYS B 1 49 ? 20.999 40.688 16.017 1.00 28.80 365 LYS B CA 1
ATOM 1540 C C . LYS B 1 49 ? 19.728 41.519 16.291 1.00 35.02 365 LYS B C 1
ATOM 1541 O O . LYS B 1 49 ? 19.580 42.061 17.381 1.00 35.31 365 LYS B O 1
ATOM 1547 N N . HIS B 1 50 ? 18.814 41.609 15.311 1.00 33.13 366 HIS B N 1
ATOM 1548 C CA . HIS B 1 50 ? 17.574 42.386 15.433 1.00 32.49 366 HIS B CA 1
ATOM 1549 C C . HIS B 1 50 ? 16.344 41.578 15.827 1.00 36.58 366 HIS B C 1
ATOM 1550 O O . HIS B 1 50 ? 15.415 42.159 16.378 1.00 37.25 366 HIS B O 1
ATOM 1557 N N . LEU B 1 51 ? 16.299 40.272 15.534 1.00 32.77 367 LEU B N 1
ATOM 1558 C CA . LEU B 1 51 ? 15.110 39.470 15.897 1.00 33.70 367 LEU B CA 1
ATOM 1559 C C . LEU B 1 51 ? 14.997 39.361 17.415 1.00 38.28 367 LEU B C 1
ATOM 1560 O O . LEU B 1 51 ? 16.023 39.298 18.102 1.00 37.46 367 LEU B O 1
ATOM 1565 N N A CYS B 1 52 ? 13.767 39.360 17.939 0.50 34.77 368 CYS B N 1
ATOM 1566 N N B CYS B 1 52 ? 13.780 39.371 17.945 0.50 36.91 368 CYS B N 1
ATOM 1567 C CA A CYS B 1 52 ? 13.532 39.236 19.382 0.50 34.81 368 CYS B CA 1
ATOM 1568 C CA B CYS B 1 52 ? 13.628 39.240 19.391 0.50 37.97 368 CYS B CA 1
ATOM 1569 C C A CYS B 1 52 ? 13.546 37.755 19.754 0.50 36.14 368 CYS B C 1
ATOM 1570 C C B CYS B 1 52 ? 13.514 37.767 19.766 0.50 37.71 368 CYS B C 1
ATOM 1571 O O A CYS B 1 52 ? 13.404 36.909 18.865 0.50 32.49 368 CYS B O 1
ATOM 1572 O O B CYS B 1 52 ? 13.326 36.931 18.876 0.50 34.38 368 CYS B O 1
ATOM 1577 N N . ASP B 1 53 ? 13.698 37.440 21.065 1.00 33.99 369 ASP B N 1
ATOM 1578 C CA . ASP B 1 53 ? 13.678 36.064 21.576 1.00 34.23 369 ASP B CA 1
ATOM 1579 C C . ASP B 1 53 ? 12.476 35.234 21.196 1.00 37.04 369 ASP B C 1
ATOM 1580 O O . ASP B 1 53 ? 12.646 34.049 20.965 1.00 35.24 369 ASP B O 1
ATOM 1585 N N . VAL B 1 54 ? 11.286 35.848 21.059 1.00 35.22 370 VAL B N 1
ATOM 1586 C CA . VAL B 1 54 ? 10.074 35.125 20.630 1.00 35.87 370 VAL B CA 1
ATOM 1587 C C . VAL B 1 54 ? 10.266 34.524 19.220 1.00 38.37 370 VAL B C 1
ATOM 1588 O O . VAL B 1 54 ? 9.875 33.389 18.995 1.00 39.24 370 VAL B O 1
ATOM 1592 N N . GLU B 1 55 ? 10.981 35.225 18.327 1.00 33.41 371 GLU B N 1
ATOM 1593 C CA . GLU B 1 55 ? 11.222 34.759 16.955 1.00 33.35 371 GLU B CA 1
ATOM 1594 C C . GLU B 1 55 ? 12.324 33.691 16.812 1.00 36.72 371 GLU B C 1
ATOM 1595 O O . GLU B 1 55 ? 12.314 32.928 15.842 1.00 34.91 371 GLU B O 1
ATOM 1601 N N . ILE B 1 56 ? 13.258 33.632 17.773 1.00 32.92 372 ILE B N 1
ATOM 1602 C CA . ILE B 1 56 ? 14.411 32.707 17.748 1.00 33.14 372 ILE B CA 1
ATOM 1603 C C . ILE B 1 56 ? 14.417 31.765 18.963 1.00 35.37 372 ILE B C 1
ATOM 1604 O O . ILE B 1 56 ? 15.435 31.136 19.249 1.00 33.18 372 ILE B O 1
ATOM 1609 N N . ASN B 1 57 ? 13.285 31.676 19.667 1.00 33.25 373 ASN B N 1
ATOM 1610 C CA . ASN B 1 57 ? 13.124 30.877 20.890 1.00 34.08 373 ASN B CA 1
ATOM 1611 C C . ASN B 1 57 ? 13.680 29.447 20.834 1.00 36.10 373 ASN B C 1
ATOM 1612 O O . ASN B 1 57 ? 14.383 29.040 21.758 1.00 35.34 373 ASN B O 1
ATOM 1617 N N . ASN B 1 58 ? 13.394 28.699 19.758 1.00 32.08 374 ASN B N 1
ATOM 1618 C CA . ASN B 1 58 ? 13.894 27.321 19.606 1.00 31.93 374 ASN B CA 1
ATOM 1619 C C . ASN B 1 58 ? 15.422 27.269 19.494 1.00 34.23 374 ASN B C 1
ATOM 1620 O O . ASN B 1 58 ? 16.055 26.412 20.110 1.00 33.06 374 ASN B O 1
ATOM 1625 N N . LEU B 1 59 ? 16.016 28.227 18.763 1.00 27.92 375 LEU B N 1
ATOM 1626 C CA . LEU B 1 59 ? 17.476 28.303 18.584 1.00 26.44 375 LEU B CA 1
ATOM 1627 C C . LEU B 1 59 ? 18.167 28.730 19.857 1.00 29.76 375 LEU B C 1
ATOM 1628 O O . LEU B 1 59 ? 19.247 28.216 20.156 1.00 29.93 375 LEU B O 1
ATOM 1633 N N . ARG B 1 60 ? 17.555 29.675 20.609 1.00 27.23 376 ARG B N 1
ATOM 1634 C CA . ARG B 1 60 ? 18.098 30.144 21.892 1.00 26.93 376 ARG B CA 1
ATOM 1635 C C . ARG B 1 60 ? 18.130 28.982 22.895 1.00 31.38 376 ARG B C 1
ATOM 1636 O O . ARG B 1 60 ? 19.137 28.810 23.564 1.00 30.98 376 ARG B O 1
ATOM 1644 N N . ASN B 1 61 ? 17.016 28.194 23.001 1.00 30.52 377 ASN B N 1
ATOM 1645 C CA . ASN B 1 61 ? 16.892 27.055 23.927 1.00 30.45 377 ASN B CA 1
ATOM 1646 C C . ASN B 1 61 ? 17.930 25.996 23.662 1.00 33.04 377 ASN B C 1
ATOM 1647 O O . ASN B 1 61 ? 18.480 25.430 24.605 1.00 30.35 377 ASN B O 1
ATOM 1652 N N . ILE B 1 62 ? 18.178 25.706 22.374 1.00 31.16 378 ILE B N 1
ATOM 1653 C CA . ILE B 1 62 ? 19.167 24.725 21.958 1.00 31.63 378 ILE B CA 1
ATOM 1654 C C . ILE B 1 62 ? 20.555 25.240 22.318 1.00 31.26 378 ILE B C 1
ATOM 1655 O O . ILE B 1 62 ? 21.301 24.500 22.941 1.00 31.16 378 ILE B O 1
ATOM 1660 N N . PHE B 1 63 ? 20.871 26.525 22.019 1.00 27.21 379 PHE B N 1
ATOM 1661 C CA . PHE B 1 63 ? 22.187 27.112 22.348 1.00 26.94 379 PHE B CA 1
ATOM 1662 C C . PHE B 1 63 ? 22.492 26.991 23.853 1.00 29.71 379 PHE B C 1
ATOM 1663 O O . PHE B 1 63 ? 23.597 26.577 24.241 1.00 27.13 379 PHE B O 1
ATOM 1671 N N . ILE B 1 64 ? 21.511 27.358 24.692 1.00 27.29 380 ILE B N 1
ATOM 1672 C CA . ILE B 1 64 ? 21.644 27.303 26.157 1.00 27.59 380 ILE B CA 1
ATOM 1673 C C . ILE B 1 64 ? 21.950 25.858 26.611 1.00 30.65 380 ILE B C 1
ATOM 1674 O O . ILE B 1 64 ? 22.822 25.669 27.450 1.00 30.05 380 ILE B O 1
ATOM 1679 N N . ALA B 1 65 ? 21.231 24.852 26.050 1.00 28.71 381 ALA B N 1
ATOM 1680 C CA . ALA B 1 65 ? 21.423 23.424 26.388 1.00 28.22 381 ALA B CA 1
ATOM 1681 C C . ALA B 1 65 ? 22.843 22.994 26.006 1.00 35.94 381 ALA B C 1
ATOM 1682 O O . ALA B 1 65 ? 23.507 22.323 26.786 1.00 36.95 381 ALA B O 1
ATOM 1684 N N . LEU B 1 66 ? 23.344 23.461 24.849 1.00 32.44 382 LEU B N 1
ATOM 1685 C CA . LEU B 1 66 ? 24.688 23.103 24.383 1.00 31.34 382 LEU B CA 1
ATOM 1686 C C . LEU B 1 66 ? 25.797 23.841 25.131 1.00 33.78 382 LEU B C 1
ATOM 1687 O O . LEU B 1 66 ? 26.863 23.256 25.359 1.00 32.28 382 LEU B O 1
ATOM 1692 N N . ASP B 1 67 ? 25.553 25.105 25.538 1.00 29.24 383 ASP B N 1
ATOM 1693 C CA . ASP B 1 67 ? 26.543 25.937 26.230 1.00 28.85 383 ASP B CA 1
ATOM 1694 C C . ASP B 1 67 ? 26.697 25.538 27.696 1.00 35.56 383 ASP B C 1
ATOM 1695 O O . ASP B 1 67 ? 26.413 26.342 28.591 1.00 34.44 383 ASP B O 1
ATOM 1700 N N . VAL B 1 68 ? 27.203 24.316 27.932 1.00 33.78 384 VAL B N 1
ATOM 1701 C CA . VAL B 1 68 ? 27.392 23.733 29.268 1.00 34.29 384 VAL B CA 1
ATOM 1702 C C . VAL B 1 68 ? 28.300 24.515 30.205 1.00 37.11 384 VAL B C 1
ATOM 1703 O O . VAL B 1 68 ? 28.054 24.518 31.411 1.00 36.48 384 VAL B O 1
ATOM 1707 N N . ASP B 1 69 ? 29.341 25.186 29.666 1.00 33.02 385 ASP B N 1
ATOM 1708 C CA . ASP B 1 69 ? 30.239 25.968 30.509 1.00 32.74 385 ASP B CA 1
ATOM 1709 C C . ASP B 1 69 ? 29.823 27.438 30.614 1.00 34.55 385 ASP B C 1
ATOM 1710 O O . ASP B 1 69 ? 30.587 28.244 31.136 1.00 32.06 385 ASP B O 1
ATOM 1715 N N . ASN B 1 70 ? 28.620 27.798 30.092 1.00 30.71 386 ASN B N 1
ATOM 1716 C CA . ASN B 1 70 ? 28.102 29.173 30.133 1.00 30.80 386 ASN B CA 1
ATOM 1717 C C . ASN B 1 70 ? 29.130 30.191 29.621 1.00 32.25 386 ASN B C 1
ATOM 1718 O O . ASN B 1 70 ? 29.379 31.213 30.259 1.00 31.99 386 ASN B O 1
ATOM 1723 N N . SER B 1 71 ? 29.755 29.894 28.477 1.00 30.12 387 SER B N 1
ATOM 1724 C CA . SER B 1 71 ? 30.775 30.801 27.929 1.00 29.91 387 SER B CA 1
ATOM 1725 C C . SER B 1 71 ? 30.202 31.836 26.961 1.00 33.09 387 SER B C 1
ATOM 1726 O O . SER B 1 71 ? 30.929 32.723 26.535 1.00 33.01 387 SER B O 1
ATOM 1729 N N . GLY B 1 72 ? 28.939 31.669 26.567 1.00 30.04 388 GLY B N 1
ATOM 1730 C CA . GLY B 1 72 ? 28.308 32.498 25.547 1.00 28.94 388 GLY B CA 1
ATOM 1731 C C . GLY B 1 72 ? 28.739 32.083 24.147 1.00 31.68 388 GLY B C 1
ATOM 1732 O O . GLY B 1 72 ? 28.386 32.735 23.171 1.00 28.59 388 GLY B O 1
ATOM 1733 N N . THR B 1 73 ? 29.500 30.964 24.033 1.00 30.10 389 THR B N 1
ATOM 1734 C CA . THR B 1 73 ? 30.020 30.422 22.778 1.00 29.42 389 THR B CA 1
ATOM 1735 C C . THR B 1 73 ? 29.890 28.889 22.794 1.00 32.66 389 THR B C 1
ATOM 1736 O O . THR B 1 73 ? 29.793 28.294 23.866 1.00 30.60 389 THR B O 1
ATOM 1740 N N . LEU B 1 74 ? 29.901 28.264 21.607 1.00 28.54 390 LEU B N 1
ATOM 1741 C CA . LEU B 1 74 ? 29.867 26.813 21.501 1.00 30.24 390 LEU B CA 1
ATOM 1742 C C . LEU B 1 74 ? 31.146 26.331 20.862 1.00 35.51 390 LEU B C 1
ATOM 1743 O O . LEU B 1 74 ? 31.550 26.862 19.830 1.00 33.68 390 LEU B O 1
ATOM 1748 N N . SER B 1 75 ? 31.765 25.320 21.471 1.00 33.55 391 SER B N 1
ATOM 1749 C CA . SER B 1 75 ? 32.946 24.663 20.926 1.00 35.21 391 SER B CA 1
ATOM 1750 C C . SER B 1 75 ? 32.431 23.484 20.110 1.00 40.40 391 SER B C 1
ATOM 1751 O O . SER B 1 75 ? 31.240 23.160 20.194 1.00 39.50 391 SER B O 1
ATOM 1754 N N . SER B 1 76 ? 33.331 22.804 19.378 1.00 37.22 392 SER B N 1
ATOM 1755 C CA . SER B 1 76 ? 33.002 21.603 18.617 1.00 37.65 392 SER B CA 1
ATOM 1756 C C . SER B 1 76 ? 32.615 20.460 19.552 1.00 43.00 392 SER B C 1
ATOM 1757 O O . SER B 1 76 ? 31.687 19.720 19.239 1.00 44.59 392 SER B O 1
ATOM 1760 N N . GLN B 1 77 ? 33.289 20.342 20.704 1.00 40.74 393 GLN B N 1
ATOM 1761 C CA . GLN B 1 77 ? 32.999 19.313 21.703 1.00 41.13 393 GLN B CA 1
ATOM 1762 C C . GLN B 1 77 ? 31.596 19.504 22.283 1.00 45.70 393 GLN B C 1
ATOM 1763 O O . GLN B 1 77 ? 30.874 18.509 22.436 1.00 45.88 393 GLN B O 1
ATOM 1765 N N . GLU B 1 78 ? 31.183 20.779 22.558 1.00 40.04 394 GLU B N 1
ATOM 1766 C CA . GLU B 1 78 ? 29.825 21.053 23.067 1.00 39.09 394 GLU B CA 1
ATOM 1767 C C . GLU B 1 78 ? 28.752 20.652 22.038 1.00 42.33 394 GLU B C 1
ATOM 1768 O O . GLU B 1 78 ? 27.755 20.030 22.413 1.00 43.25 394 GLU B O 1
ATOM 1774 N N . ILE B 1 79 ? 28.968 20.979 20.750 1.00 37.80 395 ILE B N 1
ATOM 1775 C CA . ILE B 1 79 ? 28.064 20.626 19.644 1.00 38.48 395 ILE B CA 1
ATOM 1776 C C . ILE B 1 79 ? 28.017 19.088 19.478 1.00 47.40 395 ILE B C 1
ATOM 1777 O O . ILE B 1 79 ? 26.934 18.498 19.402 1.00 45.08 395 ILE B O 1
ATOM 1782 N N . LEU B 1 80 ? 29.198 18.448 19.497 1.00 48.34 396 LEU B N 1
ATOM 1783 C CA . LEU B 1 80 ? 29.328 16.998 19.375 1.00 50.12 396 LEU B CA 1
ATOM 1784 C C . LEU B 1 80 ? 28.647 16.269 20.542 1.00 57.10 396 LEU B C 1
ATOM 1785 O O . LEU B 1 80 ? 27.861 15.350 20.296 1.00 57.29 396 LEU B O 1
ATOM 1790 N N . ASP B 1 81 ? 28.887 16.720 21.792 1.00 56.37 397 ASP B N 1
ATOM 1791 C CA . ASP B 1 81 ? 28.251 16.146 22.983 1.00 58.23 397 ASP B CA 1
ATOM 1792 C C . ASP B 1 81 ? 26.722 16.283 22.958 1.00 66.55 397 ASP B C 1
ATOM 1793 O O . ASP B 1 81 ? 26.045 15.470 23.578 1.00 67.32 397 ASP B O 1
ATOM 1798 N N . GLY B 1 82 ? 26.209 17.274 22.218 1.00 64.81 398 GLY B N 1
ATOM 1799 C CA . GLY B 1 82 ? 24.782 17.530 22.047 1.00 64.98 398 GLY B CA 1
ATOM 1800 C C . GLY B 1 82 ? 24.124 16.576 21.076 1.00 71.33 398 GLY B C 1
ATOM 1801 O O . GLY B 1 82 ? 22.989 16.149 21.296 1.00 71.66 398 GLY B O 1
ATOM 1802 N N . LEU B 1 83 ? 24.841 16.208 20.003 1.00 69.14 399 LEU B N 1
ATOM 1803 C CA . LEU B 1 83 ? 24.377 15.214 19.034 1.00 69.38 399 LEU B CA 1
ATOM 1804 C C . LEU B 1 83 ? 24.396 13.808 19.709 1.00 74.91 399 LEU B C 1
ATOM 1805 O O . LEU B 1 83 ? 23.947 12.834 19.099 1.00 75.95 399 LEU B O 1
ATOM 1810 N N . LYS B 1 84 ? 24.902 13.741 20.986 1.00 71.09 400 LYS B N 1
ATOM 1811 C CA A LYS B 1 84 ? 25.007 12.524 21.798 0.50 70.66 400 LYS B CA 1
ATOM 1812 C CA B LYS B 1 84 ? 25.004 12.526 21.797 0.50 70.58 400 LYS B CA 1
ATOM 1813 C C . LYS B 1 84 ? 24.054 12.563 23.010 1.00 74.03 400 LYS B C 1
ATOM 1814 O O . LYS B 1 84 ? 23.251 11.645 23.174 1.00 74.08 400 LYS B O 1
ATOM 1819 N N . LYS B 1 85 ? 24.138 13.625 23.858 1.00 69.44 401 LYS B N 1
ATOM 1820 C CA . LYS B 1 85 ? 23.294 13.807 25.053 1.00 68.68 401 LYS B CA 1
ATOM 1821 C C . LYS B 1 85 ? 21.818 14.003 24.697 1.00 71.31 401 LYS B C 1
ATOM 1822 O O . LYS B 1 85 ? 20.947 13.471 25.394 1.00 70.67 401 LYS B O 1
ATOM 1824 N N . ILE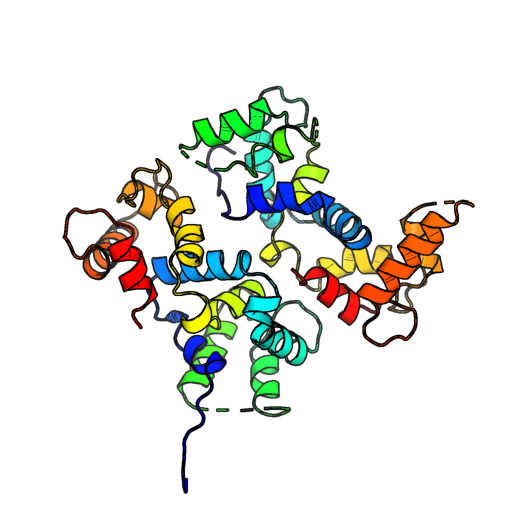 B 1 86 ? 21.540 14.759 23.616 1.00 66.45 402 ILE B N 1
ATOM 1825 C CA . ILE B 1 86 ? 20.185 14.997 23.122 1.00 84.11 402 ILE B CA 1
ATOM 1826 C C . ILE B 1 86 ? 19.909 14.040 21.967 1.00 102.71 402 ILE B C 1
ATOM 1827 O O . ILE B 1 86 ? 20.042 12.827 22.131 1.00 55.73 402 ILE B O 1
ATOM 1829 N N . PRO B 1 92 ? 27.527 12.534 10.202 1.00 71.47 408 PRO B N 1
ATOM 1830 C CA . PRO B 1 92 ? 27.520 12.756 8.749 1.00 71.35 408 PRO B CA 1
ATOM 1831 C C . PRO B 1 92 ? 28.660 13.678 8.304 1.00 75.51 408 PRO B C 1
ATOM 1832 O O . PRO B 1 92 ? 29.108 14.488 9.117 1.00 75.23 408 PRO B O 1
ATOM 1836 N N . PRO B 1 93 ? 29.137 13.596 7.029 1.00 71.67 409 PRO B N 1
ATOM 1837 C CA . PRO B 1 93 ? 30.259 14.459 6.605 1.00 71.02 409 PRO B CA 1
ATOM 1838 C C . PRO B 1 93 ? 29.982 15.966 6.623 1.00 72.36 409 PRO B C 1
ATOM 1839 O O . PRO B 1 93 ? 30.924 16.747 6.771 1.00 70.63 409 PRO B O 1
ATOM 1843 N N . ASP B 1 94 ? 28.700 16.368 6.482 1.00 67.89 410 ASP B N 1
ATOM 1844 C CA . ASP B 1 94 ? 28.287 17.770 6.503 1.00 66.80 410 ASP B CA 1
ATOM 1845 C C . ASP B 1 94 ? 28.479 18.403 7.881 1.00 67.29 410 ASP B C 1
ATOM 1846 O O . ASP B 1 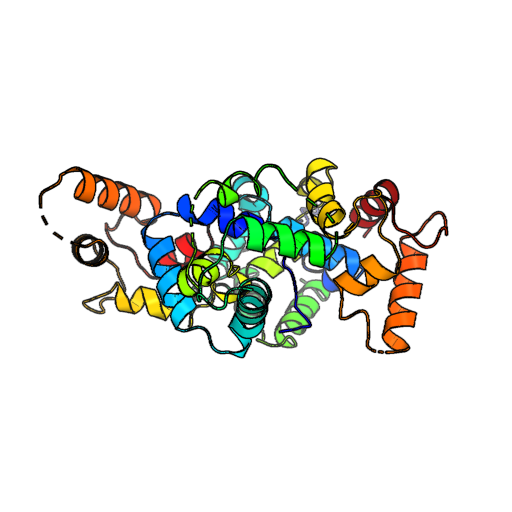94 ? 29.057 19.488 7.967 1.00 67.03 410 ASP B O 1
ATOM 1851 N N . ILE B 1 95 ? 28.029 17.717 8.951 1.00 61.34 411 ILE B N 1
ATOM 1852 C CA . ILE B 1 95 ? 28.142 18.206 10.328 1.00 60.20 411 ILE B CA 1
ATOM 1853 C C . ILE B 1 95 ? 29.593 18.155 10.815 1.00 61.97 411 ILE B C 1
ATOM 1854 O O . ILE B 1 95 ? 30.019 19.066 11.521 1.00 60.04 411 ILE B O 1
ATOM 1859 N N . HIS B 1 96 ? 30.371 17.133 10.379 1.00 58.02 412 HIS B N 1
ATOM 1860 C CA . HIS B 1 96 ? 31.794 17.012 10.725 1.00 56.95 412 HIS B CA 1
ATOM 1861 C C . HIS B 1 96 ? 32.615 18.165 10.154 1.00 55.99 412 HIS B C 1
ATOM 1862 O O . HIS B 1 96 ? 33.552 18.611 10.808 1.00 54.99 412 HIS B O 1
ATOM 1869 N N . GLN B 1 97 ? 32.245 18.667 8.957 1.00 50.16 413 GLN B N 1
ATOM 1870 C CA . GLN B 1 97 ? 32.929 19.796 8.328 1.00 49.18 413 GLN B CA 1
ATOM 1871 C C . GLN B 1 97 ? 32.658 21.098 9.100 1.00 52.18 413 GLN B C 1
ATOM 1872 O O . GLN B 1 97 ? 33.568 21.919 9.239 1.00 51.11 413 GLN B O 1
ATOM 1878 N N . VAL B 1 98 ? 31.417 21.259 9.623 1.00 48.13 414 VAL B N 1
ATOM 1879 C CA . VAL B 1 98 ? 30.991 22.406 10.441 1.00 46.58 414 VAL B CA 1
ATOM 1880 C C . VAL B 1 98 ? 31.863 22.471 11.688 1.00 47.79 414 VAL B C 1
ATOM 1881 O O . VAL B 1 98 ? 32.382 23.542 12.008 1.00 47.44 414 VAL B O 1
ATOM 1885 N N . LEU B 1 99 ? 32.064 21.309 12.351 1.00 43.37 415 LEU B N 1
ATOM 1886 C CA . LEU B 1 99 ? 32.903 21.167 13.546 1.00 43.01 415 LEU B CA 1
ATOM 1887 C C . LEU B 1 99 ? 34.352 21.561 13.270 1.00 45.28 415 LEU B C 1
ATOM 1888 O O . LEU B 1 99 ? 34.978 22.207 14.095 1.00 42.69 415 LEU B O 1
ATOM 1893 N N . ARG B 1 100 ? 34.865 21.204 12.093 1.00 43.63 416 ARG B N 1
ATOM 1894 C CA . ARG B 1 100 ? 36.230 21.533 11.699 1.00 44.01 416 ARG B CA 1
ATOM 1895 C C . ARG B 1 100 ? 36.346 23.007 11.291 1.00 46.85 416 ARG B C 1
ATOM 1896 O O . ARG B 1 100 ? 37.381 23.625 11.544 1.00 46.78 416 ARG B O 1
ATOM 1904 N N . ASP B 1 101 ? 35.268 23.585 10.730 1.00 43.15 417 ASP B N 1
ATOM 1905 C CA . ASP B 1 101 ? 35.223 25.007 10.358 1.00 44.00 417 ASP B CA 1
ATOM 1906 C C . ASP B 1 101 ? 35.223 25.912 11.600 1.00 49.18 417 ASP B C 1
ATOM 1907 O O . ASP B 1 101 ? 35.879 26.957 11.595 1.00 49.20 417 ASP B O 1
ATOM 1912 N N . ILE B 1 102 ? 34.548 25.467 12.681 1.00 46.17 418 ILE B N 1
ATOM 1913 C CA . ILE B 1 102 ? 34.481 26.163 13.984 1.00 46.53 418 ILE B CA 1
ATOM 1914 C C . ILE B 1 102 ? 35.851 26.073 14.692 1.00 51.39 418 ILE B C 1
ATOM 1915 O O . ILE B 1 102 ? 36.301 27.059 15.278 1.00 49.57 418 ILE B O 1
ATOM 1920 N N . ASP B 1 103 ? 36.499 24.891 14.637 1.00 50.33 419 ASP B N 1
ATOM 1921 C CA . ASP B 1 103 ? 37.833 24.676 15.220 1.00 51.22 419 ASP B CA 1
ATOM 1922 C C . ASP B 1 103 ? 38.885 25.595 14.582 1.00 58.58 419 ASP B C 1
ATOM 1923 O O . ASP B 1 103 ? 39.788 26.052 15.277 1.00 58.74 419 ASP B O 1
ATOM 1928 N N . SER B 1 104 ? 38.748 25.865 13.268 1.00 56.87 420 SER B N 1
ATOM 1929 C CA . SER B 1 104 ? 39.658 26.679 12.461 1.00 57.73 420 SER B CA 1
ATOM 1930 C C . SER B 1 104 ? 39.496 28.200 12.612 1.00 63.26 420 SER B C 1
ATOM 1931 O O . SER B 1 104 ? 40.375 28.941 12.168 1.00 62.74 420 SER B O 1
ATOM 1934 N N . ASN B 1 105 ? 38.384 28.679 13.205 1.00 60.60 421 ASN B N 1
ATOM 1935 C CA . ASN B 1 105 ? 38.202 30.121 13.363 1.00 60.71 421 ASN B CA 1
ATOM 1936 C C . ASN B 1 105 ? 38.957 30.682 14.574 1.00 65.58 421 ASN B C 1
ATOM 1937 O O . ASN B 1 105 ? 39.346 29.918 15.461 1.00 65.21 421 ASN B O 1
ATOM 1942 N N . ALA B 1 106 ? 39.171 32.013 14.589 1.00 62.79 422 ALA B N 1
ATOM 1943 C CA . ALA B 1 106 ? 39.912 32.802 15.585 1.00 62.67 422 ALA B CA 1
ATOM 1944 C C . ALA B 1 106 ? 39.940 32.286 17.026 1.00 64.82 422 ALA B C 1
ATOM 1945 O O . ALA B 1 106 ? 41.012 32.253 17.632 1.00 64.54 422 ALA B O 1
ATOM 1947 N N . SER B 1 107 ? 38.774 31.886 17.567 1.00 59.00 423 SER B N 1
ATOM 1948 C CA . SER B 1 107 ? 38.637 31.432 18.955 1.00 57.31 423 SER B CA 1
ATOM 1949 C C . SER B 1 107 ? 38.467 29.918 19.154 1.00 56.66 423 SER B C 1
ATOM 1950 O O . SER B 1 107 ? 38.513 29.438 20.293 1.00 56.34 423 SER B O 1
ATOM 1953 N N . GLY B 1 108 ? 38.246 29.190 18.063 1.00 48.94 424 GLY B N 1
ATOM 1954 C CA . GLY B 1 108 ? 37.947 27.762 18.109 1.00 46.73 424 GLY B CA 1
ATOM 1955 C C . GLY B 1 108 ? 36.521 27.562 18.596 1.00 45.88 424 GLY B C 1
ATOM 1956 O O . GLY B 1 108 ? 36.172 26.499 19.097 1.00 45.22 424 GLY B O 1
ATOM 1957 N N . GLN B 1 109 ? 35.692 28.619 18.495 1.00 40.65 425 GLN B N 1
ATOM 1958 C CA . GLN B 1 109 ? 34.312 28.626 19.004 1.00 39.19 425 GLN B CA 1
ATOM 1959 C C . GLN B 1 109 ? 33.380 29.355 18.062 1.00 38.90 425 GLN B C 1
ATOM 1960 O O . GLN B 1 109 ? 33.835 30.110 17.200 1.00 37.41 425 GLN B O 1
ATOM 1966 N N . ILE B 1 110 ? 32.061 29.150 18.252 1.00 33.81 426 ILE B N 1
ATOM 1967 C CA . ILE B 1 110 ? 31.030 29.901 17.547 1.00 31.46 426 ILE B CA 1
ATOM 1968 C C . ILE B 1 110 ? 30.274 30.735 18.578 1.00 34.07 426 ILE B C 1
ATOM 1969 O O . ILE B 1 110 ? 29.691 30.180 19.515 1.00 33.16 426 ILE B O 1
ATOM 1974 N N . HIS B 1 111 ? 30.300 32.060 18.412 1.00 29.73 427 HIS B N 1
ATOM 1975 C CA . HIS B 1 111 ? 29.606 32.951 19.331 1.00 30.01 427 HIS B CA 1
ATOM 1976 C C . HIS B 1 111 ? 28.087 32.829 19.154 1.00 31.29 427 HIS B C 1
ATOM 1977 O O . HIS B 1 111 ? 27.632 32.503 18.072 1.00 30.02 427 HIS B O 1
ATOM 1984 N N . TYR B 1 112 ? 27.325 33.097 20.228 1.00 26.93 428 TYR B N 1
ATOM 1985 C CA . TYR B 1 112 ? 25.858 33.121 20.254 1.00 26.55 428 TYR B CA 1
ATOM 1986 C C . TYR B 1 112 ? 25.241 33.780 19.017 1.00 27.93 428 TYR B C 1
ATOM 1987 O O . TYR B 1 112 ? 24.386 33.185 18.367 1.00 26.30 428 TYR B O 1
ATOM 1996 N N . THR B 1 113 ? 25.670 35.012 18.703 1.00 24.04 429 THR B N 1
ATOM 1997 C CA . THR B 1 113 ? 25.123 35.794 17.593 1.00 25.04 429 THR B CA 1
ATOM 1998 C C . THR B 1 113 ? 25.331 35.105 16.242 1.00 29.11 429 THR B C 1
ATOM 1999 O O . THR B 1 113 ? 24.413 35.072 15.424 1.00 29.00 429 THR B O 1
ATOM 2003 N N . ASP B 1 114 ? 26.553 34.590 16.013 1.00 26.10 430 ASP B N 1
ATOM 2004 C CA . ASP B 1 114 ? 26.925 33.870 14.791 1.00 26.17 430 ASP B CA 1
ATOM 2005 C C . ASP B 1 114 ? 26.179 32.552 14.694 1.00 29.11 430 ASP B C 1
ATOM 2006 O O . ASP B 1 114 ? 25.765 32.169 13.604 1.00 29.18 430 ASP B O 1
ATOM 2011 N N . PHE B 1 115 ? 25.948 31.886 15.835 1.00 25.37 431 PHE B N 1
ATOM 2012 C CA . PHE B 1 115 ? 25.162 30.646 15.850 1.00 24.46 431 PHE B CA 1
ATOM 2013 C C . PHE B 1 115 ? 23.732 30.959 15.370 1.00 28.34 431 PHE B C 1
ATOM 2014 O O . PHE B 1 115 ? 23.190 30.207 14.557 1.00 26.15 431 PHE B O 1
ATOM 2022 N N . LEU B 1 116 ? 23.117 32.054 15.889 1.00 25.00 432 LEU B N 1
ATOM 2023 C CA . LEU B 1 116 ? 21.761 32.451 15.480 1.00 25.41 432 LEU B CA 1
ATOM 2024 C C . LEU B 1 116 ? 21.729 32.790 13.995 1.00 29.10 432 LEU B C 1
ATOM 2025 O O . LEU B 1 116 ? 20.776 32.435 13.317 1.00 28.77 432 LEU B O 1
ATOM 2030 N N . ALA B 1 117 ? 22.755 33.496 13.494 1.00 26.18 433 ALA B N 1
ATOM 2031 C CA . ALA B 1 117 ? 22.799 33.904 12.075 1.00 25.73 433 ALA B CA 1
ATOM 2032 C C . ALA B 1 117 ? 22.842 32.696 11.170 1.00 25.60 433 ALA B C 1
ATOM 2033 O O . ALA B 1 117 ? 22.186 32.687 10.137 1.00 24.96 433 ALA B O 1
ATOM 2035 N N . ALA B 1 118 ? 23.590 31.673 11.588 1.00 22.92 434 ALA B N 1
ATOM 2036 C CA . ALA B 1 118 ? 23.800 30.447 10.827 1.00 24.03 434 ALA B CA 1
ATOM 2037 C C . ALA B 1 118 ? 22.646 29.463 10.914 1.00 28.55 434 ALA B C 1
ATOM 2038 O O . ALA B 1 118 ? 22.567 28.559 10.088 1.00 29.43 434 ALA B O 1
ATOM 2040 N N . THR B 1 119 ? 21.755 29.611 11.904 1.00 24.93 435 THR B N 1
ATOM 2041 C CA . THR B 1 119 ? 20.683 28.619 12.110 1.00 25.14 435 THR B CA 1
ATOM 2042 C C . THR B 1 119 ? 19.289 29.158 11.791 1.00 29.00 435 THR B C 1
ATOM 2043 O O . THR B 1 119 ? 18.365 28.358 11.599 1.00 29.69 435 THR B O 1
ATOM 2047 N N . ILE B 1 120 ? 19.117 30.494 11.766 1.00 24.54 436 ILE B N 1
ATOM 2048 C CA . ILE B 1 120 ? 17.813 31.086 11.430 1.00 25.71 436 ILE B CA 1
ATOM 2049 C C . ILE B 1 120 ? 17.309 30.601 10.068 1.00 29.04 436 ILE B C 1
ATOM 2050 O O . ILE B 1 120 ? 18.103 30.442 9.147 1.00 28.91 436 ILE B O 1
ATOM 2055 N N . ASP B 1 121 ? 16.013 30.355 9.961 1.00 25.51 437 ASP B N 1
ATOM 2056 C CA . ASP B 1 121 ? 15.419 29.825 8.732 1.00 25.35 437 ASP B CA 1
ATOM 2057 C C . ASP B 1 121 ? 14.626 30.873 7.971 1.00 29.54 437 ASP B C 1
ATOM 2058 O O . ASP B 1 121 ? 14.104 31.803 8.575 1.00 30.91 437 ASP B O 1
ATOM 2063 N N . LYS B 1 122 ? 14.527 30.715 6.633 1.00 27.29 438 LYS B N 1
ATOM 2064 C CA . LYS B 1 122 ? 13.737 31.568 5.731 1.00 27.83 438 LYS B CA 1
ATOM 2065 C C . LYS B 1 122 ? 12.290 31.738 6.216 1.00 31.06 438 LYS B C 1
ATOM 2066 O O . LYS B 1 122 ? 11.700 32.786 5.972 1.00 30.83 438 LYS B O 1
ATOM 2072 N N . GLN B 1 123 ? 11.698 30.690 6.843 1.00 29.13 439 GLN B N 1
ATOM 2073 C CA . GLN B 1 123 ? 10.325 30.763 7.375 1.00 30.03 439 GLN B CA 1
ATOM 2074 C C . GLN B 1 123 ? 10.194 31.945 8.314 1.00 34.56 439 GLN B C 1
ATOM 2075 O O . GLN B 1 123 ? 9.169 32.625 8.305 1.00 35.17 439 GLN B O 1
ATOM 2081 N N . THR B 1 124 ? 11.278 32.242 9.050 1.00 30.80 440 THR B N 1
ATOM 2082 C CA . THR B 1 124 ? 11.354 33.355 9.981 1.00 29.68 440 THR B CA 1
ATOM 2083 C C . THR B 1 124 ? 11.837 34.639 9.298 1.00 31.76 440 THR B C 1
ATOM 2084 O O . THR B 1 124 ? 11.231 35.676 9.498 1.00 32.46 440 THR B O 1
ATOM 2088 N N . TYR B 1 125 ? 12.933 34.586 8.537 1.00 27.42 441 TYR B N 1
ATOM 2089 C CA . TYR B 1 125 ? 13.510 35.803 7.997 1.00 27.98 441 TYR B CA 1
ATOM 2090 C C . TYR B 1 125 ? 13.015 36.294 6.658 1.00 32.35 441 TYR B C 1
ATOM 2091 O O . TYR B 1 125 ? 13.123 37.485 6.409 1.00 31.35 441 TYR B O 1
ATOM 2100 N N . LEU B 1 126 ? 12.567 35.39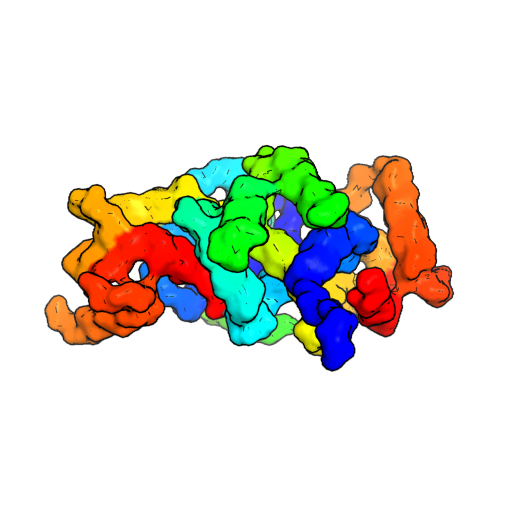8 5.769 1.00 29.40 442 LEU B N 1
ATOM 2101 C CA . LEU B 1 126 ? 12.196 35.830 4.418 1.00 28.11 442 LEU B CA 1
ATOM 2102 C C . LEU B 1 126 ? 10.854 36.547 4.378 1.00 32.55 442 LEU B C 1
ATOM 2103 O O . LEU B 1 126 ? 9.839 35.983 3.980 1.00 30.69 442 LEU B O 1
ATOM 2108 N N . LYS B 1 127 ? 10.865 37.785 4.851 1.00 31.49 443 LYS B N 1
ATOM 2109 C CA . LYS B 1 127 ? 9.691 38.655 4.959 1.00 32.43 443 LYS B CA 1
ATOM 2110 C C . LYS B 1 127 ? 10.237 40.025 4.682 1.00 36.71 443 LYS B C 1
ATOM 2111 O O . LYS B 1 127 ? 11.328 40.347 5.162 1.00 34.38 443 LYS B O 1
ATOM 2117 N N . LYS B 1 128 ? 9.488 40.834 3.918 1.00 35.27 444 LYS B N 1
ATOM 2118 C CA . LYS B 1 128 ? 9.859 42.199 3.551 1.00 35.11 444 LYS B CA 1
ATOM 2119 C C . LYS B 1 128 ? 10.267 43.042 4.754 1.00 38.05 444 LYS B C 1
ATOM 2120 O O . LYS B 1 128 ? 11.333 43.655 4.712 1.00 36.55 444 LYS B O 1
ATOM 2122 N N . GLU B 1 129 ? 9.460 43.033 5.843 1.00 36.62 445 GLU B N 1
ATOM 2123 C CA . GLU B 1 129 ? 9.746 43.806 7.062 1.00 37.48 445 GLU B CA 1
ATOM 2124 C C . GLU B 1 129 ? 11.085 43.413 7.710 1.00 39.16 445 GLU B C 1
ATOM 2125 O O . GLU B 1 129 ? 11.803 44.278 8.218 1.00 38.75 445 GLU B O 1
ATOM 2131 N N . VAL B 1 130 ? 11.426 42.118 7.652 1.00 33.02 446 VAL B N 1
ATOM 2132 C CA . VAL B 1 130 ? 12.666 41.588 8.226 1.00 31.50 446 VAL B CA 1
ATOM 2133 C C . VAL B 1 130 ? 13.872 41.918 7.335 1.00 32.25 446 VAL B C 1
ATOM 2134 O O . VAL B 1 130 ? 14.853 42.455 7.833 1.00 31.40 446 VAL B O 1
ATOM 2138 N N . CYS B 1 131 ? 13.803 41.612 6.022 1.00 30.18 447 CYS B N 1
ATOM 2139 C CA . CYS B 1 131 ? 14.911 41.904 5.101 1.00 31.53 447 CYS B CA 1
ATOM 2140 C C . CYS B 1 131 ? 15.164 43.391 4.857 1.00 35.18 447 CYS B C 1
ATOM 2141 O O . CYS B 1 131 ? 16.265 43.757 4.429 1.00 32.48 447 CYS B O 1
ATOM 2144 N N . LEU B 1 132 ? 14.173 44.260 5.177 1.00 33.76 448 LEU B N 1
ATOM 2145 C CA . LEU B 1 132 ? 14.382 45.705 5.059 1.00 34.27 448 LEU B CA 1
ATOM 2146 C C . LEU B 1 132 ? 15.399 46.200 6.072 1.00 37.41 448 LEU B C 1
ATOM 2147 O O . LEU B 1 132 ? 16.068 47.200 5.807 1.00 38.38 448 LEU B O 1
ATOM 2152 N N . ILE B 1 133 ? 15.551 45.490 7.220 1.00 31.75 449 ILE B N 1
ATOM 2153 C CA . ILE B 1 133 ? 16.519 45.886 8.268 1.00 30.24 449 ILE B CA 1
ATOM 2154 C C . ILE B 1 133 ? 17.962 45.936 7.703 1.00 32.92 449 ILE B C 1
ATOM 2155 O O . ILE B 1 133 ? 18.495 47.039 7.614 1.00 31.87 449 ILE B O 1
ATOM 2160 N N . PRO B 1 134 ? 18.569 44.817 7.197 1.00 28.72 450 PRO B N 1
ATOM 2161 C CA . PRO B 1 134 ? 19.906 44.931 6.605 1.00 27.87 450 PRO B CA 1
ATOM 2162 C C . PRO B 1 134 ? 19.919 45.763 5.321 1.00 34.18 450 PRO B C 1
ATOM 2163 O O . PRO B 1 134 ? 20.871 46.500 5.115 1.00 35.02 450 PRO B O 1
ATOM 2167 N N . PHE B 1 135 ? 18.873 45.666 4.465 1.00 33.34 451 PHE B N 1
ATOM 2168 C CA . PHE B 1 135 ? 18.827 46.428 3.210 1.00 33.05 451 PHE B CA 1
ATOM 2169 C C . PHE B 1 135 ? 18.926 47.959 3.416 1.00 35.46 451 PHE B C 1
ATOM 2170 O O . PHE B 1 135 ? 19.694 48.591 2.703 1.00 33.55 451 PHE B O 1
ATOM 2178 N N . LYS B 1 136 ? 18.141 48.538 4.356 1.00 33.44 452 LYS B N 1
ATOM 2179 C CA . LYS B 1 136 ? 18.139 49.974 4.668 1.00 33.78 452 LYS B CA 1
ATOM 2180 C C . LYS B 1 136 ? 19.490 50.393 5.236 1.00 40.15 452 LYS B C 1
ATOM 2181 O O . LYS B 1 136 ? 19.984 51.476 4.901 1.00 39.74 452 LYS B O 1
ATOM 2187 N N . PHE B 1 137 ? 20.130 49.491 6.026 1.00 36.95 453 PHE B N 1
ATOM 2188 C CA . PHE B 1 137 ? 21.450 49.744 6.591 1.00 36.67 453 PHE B CA 1
ATOM 2189 C C . PHE B 1 137 ? 22.497 49.825 5.497 1.00 39.46 453 PHE B C 1
ATOM 2190 O O . PHE B 1 137 ? 23.335 50.722 5.529 1.00 38.84 453 PHE B O 1
ATOM 2198 N N . PHE B 1 138 ? 22.440 48.907 4.522 1.00 34.72 454 PHE B N 1
ATOM 2199 C CA . PHE B 1 138 ? 23.358 48.872 3.382 1.00 34.28 454 PHE B CA 1
ATOM 2200 C C . PHE B 1 138 ? 23.146 50.058 2.435 1.00 43.31 454 PHE B C 1
ATOM 2201 O O . PHE B 1 138 ? 24.105 50.562 1.850 1.00 43.50 454 PHE B O 1
ATOM 2209 N N . ASP B 1 139 ? 21.878 50.454 2.240 1.00 41.96 455 ASP B N 1
ATOM 2210 C CA . ASP B 1 139 ? 21.505 51.530 1.336 1.00 42.93 455 ASP B CA 1
ATOM 2211 C C . ASP B 1 139 ? 21.698 52.885 2.038 1.00 49.34 455 ASP B C 1
ATOM 2212 O O . ASP B 1 139 ? 20.730 53.493 2.513 1.00 47.60 455 ASP B O 1
ATOM 2217 N N . ILE B 1 140 ? 22.971 53.319 2.130 1.00 49.62 456 ILE B N 1
ATOM 2218 C CA . ILE B 1 140 ? 23.406 54.550 2.811 1.00 51.18 456 ILE B CA 1
ATOM 2219 C C . ILE B 1 140 ? 22.582 55.790 2.410 1.00 55.57 456 ILE B C 1
ATOM 2220 O O . ILE B 1 140 ? 21.949 56.386 3.278 1.00 54.55 456 ILE B O 1
ATOM 2225 N N . ASP B 1 141 ? 22.549 56.127 1.102 1.00 53.43 457 ASP B N 1
ATOM 2226 C CA . ASP B 1 141 ? 21.827 57.294 0.569 1.00 53.41 457 ASP B CA 1
ATOM 2227 C C . ASP B 1 141 ? 20.306 57.167 0.591 1.00 58.13 457 ASP B C 1
ATOM 2228 O O . ASP B 1 141 ? 19.598 58.176 0.505 1.00 58.34 457 ASP B O 1
ATOM 2233 N N . GLY B 1 142 ? 19.814 55.937 0.698 1.00 53.37 458 GLY B N 1
ATOM 2234 C CA . GLY B 1 142 ? 18.387 55.670 0.743 1.00 52.32 458 GLY B CA 1
ATOM 2235 C C . GLY B 1 142 ? 17.673 55.781 -0.589 1.00 54.15 458 GLY B C 1
ATOM 2236 O O . GLY B 1 142 ? 16.478 56.072 -0.610 1.00 54.69 458 GLY B O 1
ATOM 2237 N N . ASN B 1 143 ? 18.375 55.519 -1.704 1.00 49.66 459 ASN B N 1
ATOM 2238 C CA . ASN B 1 143 ? 17.774 55.554 -3.043 1.00 49.43 459 ASN B CA 1
ATOM 2239 C C . ASN B 1 143 ? 17.124 54.208 -3.463 1.00 53.39 459 ASN B C 1
ATOM 2240 O O . ASN B 1 143 ? 16.734 54.044 -4.622 1.00 52.62 459 ASN B O 1
ATOM 2245 N N . GLY B 1 144 ? 17.012 53.272 -2.514 1.00 49.48 460 GLY B N 1
ATOM 2246 C CA . GLY B 1 144 ? 16.416 51.954 -2.743 1.00 49.00 460 GLY B CA 1
ATOM 2247 C C . GLY B 1 144 ? 17.290 50.978 -3.509 1.00 51.91 460 GLY B C 1
ATOM 2248 O O . GLY B 1 144 ? 16.816 49.915 -3.905 1.00 52.99 460 GLY B O 1
ATOM 2249 N N . LYS B 1 145 ? 18.564 51.322 -3.731 1.00 47.48 461 LYS B N 1
ATOM 2250 C CA . LYS B 1 145 ? 19.523 50.482 -4.455 1.00 46.75 461 LYS B CA 1
ATOM 2251 C C . LYS B 1 145 ? 20.874 50.479 -3.758 1.00 49.04 461 LYS B C 1
ATOM 2252 O O . LYS B 1 145 ? 21.312 51.514 -3.250 1.00 50.39 461 LYS B O 1
ATOM 2257 N N . ILE B 1 146 ? 21.547 49.323 -3.743 1.00 42.17 462 ILE B N 1
ATOM 2258 C CA . ILE B 1 146 ? 22.871 49.217 -3.140 1.00 40.72 462 ILE B CA 1
ATOM 2259 C C . ILE B 1 146 ? 23.894 49.367 -4.273 1.00 46.50 462 ILE B C 1
ATOM 2260 O O . ILE B 1 146 ? 24.062 48.451 -5.076 1.00 44.73 462 ILE B O 1
ATOM 2265 N N . SER B 1 147 ? 24.583 50.534 -4.322 1.00 44.32 463 SER B N 1
ATOM 2266 C CA . SER B 1 147 ? 25.597 50.841 -5.333 1.00 44.46 463 SER B CA 1
ATOM 2267 C C . SER B 1 147 ? 26.858 49.998 -5.105 1.00 49.12 463 SER B C 1
ATOM 2268 O O . SER B 1 147 ? 26.965 49.324 -4.076 1.00 47.75 463 SER B O 1
ATOM 2271 N N . VAL B 1 148 ? 27.812 50.036 -6.055 1.00 46.66 464 VAL B N 1
ATOM 2272 C CA . VAL B 1 148 ? 29.083 49.323 -5.929 1.00 47.12 464 VAL B CA 1
ATOM 2273 C C . VAL B 1 148 ? 29.881 49.869 -4.718 1.00 50.61 464 VAL B C 1
ATOM 2274 O O . VAL B 1 148 ? 30.448 49.079 -3.953 1.00 51.02 464 VAL B O 1
ATOM 2278 N N . GLU B 1 149 ? 29.873 51.215 -4.533 1.00 46.02 465 GLU B N 1
ATOM 2279 C CA . GLU B 1 149 ? 30.546 51.922 -3.434 1.00 45.30 465 GLU B CA 1
ATOM 2280 C C . GLU B 1 149 ? 29.957 51.491 -2.076 1.00 44.73 465 GLU B C 1
ATOM 2281 O O . GLU B 1 149 ? 30.709 51.071 -1.201 1.00 44.02 465 GLU B O 1
ATOM 2283 N N . GLU B 1 150 ? 28.626 51.563 -1.928 1.00 40.50 466 GLU B N 1
ATOM 2284 C CA . GLU B 1 150 ? 27.879 51.148 -0.721 1.00 39.98 466 GLU B CA 1
ATOM 2285 C C . GLU B 1 150 ? 28.122 49.663 -0.411 1.00 43.23 466 GLU B C 1
ATOM 2286 O O . GLU B 1 150 ? 28.318 49.292 0.753 1.00 42.40 466 GLU B O 1
ATOM 2292 N N . LEU B 1 151 ? 28.147 48.832 -1.465 1.00 40.71 467 LEU B N 1
ATOM 2293 C CA . LEU B 1 151 ? 28.380 47.385 -1.371 1.00 40.35 467 LEU B CA 1
ATOM 2294 C C . LEU B 1 151 ? 29.793 47.118 -0.858 1.00 42.23 467 LEU B C 1
ATOM 2295 O O . LEU B 1 151 ? 29.980 46.272 0.024 1.00 40.13 467 LEU B O 1
ATOM 2300 N N . LYS B 1 152 ? 30.783 47.892 -1.355 1.00 39.13 468 LYS B N 1
ATOM 2301 C CA . LYS B 1 152 ? 32.159 47.757 -0.904 1.00 38.47 468 LYS B CA 1
ATOM 2302 C C . LYS B 1 152 ? 32.276 48.168 0.564 1.00 40.48 468 LYS B C 1
ATOM 2303 O O . LYS B 1 152 ? 33.025 47.538 1.301 1.00 40.03 468 LYS B O 1
ATOM 2309 N N . ARG B 1 153 ? 31.535 49.219 0.983 1.00 37.67 469 ARG B N 1
ATOM 2310 C CA . ARG B 1 153 ? 31.569 49.752 2.361 1.00 37.60 469 ARG B CA 1
ATOM 2311 C C . ARG B 1 153 ? 31.037 48.763 3.425 1.00 39.49 469 ARG B C 1
ATOM 2312 O O . ARG B 1 153 ? 31.421 48.841 4.592 1.00 38.29 469 ARG B O 1
ATOM 2320 N N . ILE B 1 154 ? 30.230 47.779 3.001 1.00 34.56 470 ILE B N 1
ATOM 2321 C CA . ILE B 1 154 ? 29.755 46.713 3.889 1.00 33.32 470 ILE B CA 1
ATOM 2322 C C . ILE B 1 154 ? 30.944 45.846 4.359 1.00 36.73 470 ILE B C 1
ATOM 2323 O O . ILE B 1 154 ? 30.996 45.443 5.521 1.00 36.11 470 ILE B O 1
ATOM 2328 N N . PHE B 1 155 ? 31.898 45.571 3.462 1.00 34.54 471 PHE B N 1
ATOM 2329 C CA . PHE B 1 155 ? 33.000 44.642 3.751 1.00 35.21 471 PHE B CA 1
ATOM 2330 C C . PHE B 1 155 ? 34.340 45.210 4.211 1.00 42.58 471 PHE B C 1
ATOM 2331 O O . PHE B 1 155 ? 35.122 44.489 4.846 1.00 41.72 471 PHE B O 1
ATOM 2339 N N . GLY B 1 156 ? 34.632 46.439 3.818 1.00 42.06 472 GLY B N 1
ATOM 2340 C CA . GLY B 1 156 ? 35.890 47.097 4.158 1.00 43.40 472 GLY B CA 1
ATOM 2341 C C . GLY B 1 156 ? 35.935 48.551 3.739 1.00 50.89 472 GLY B C 1
ATOM 2342 O O . GLY B 1 156 ? 34.951 49.088 3.223 1.00 48.86 472 GLY B O 1
ATOM 2343 N N . ARG B 1 157 ? 37.082 49.201 3.981 1.00 53.23 473 ARG B N 1
ATOM 2344 C CA . ARG B 1 157 ? 37.327 50.606 3.645 1.00 55.05 473 ARG B CA 1
ATOM 2345 C C . ARG B 1 157 ? 37.331 50.791 2.126 1.00 64.15 473 ARG B C 1
ATOM 2346 O O . ARG B 1 157 ? 37.921 49.981 1.411 1.00 63.64 473 ARG B O 1
ATOM 2354 N N . ASP B 1 158 ? 36.647 51.840 1.639 1.00 65.11 474 ASP B N 1
ATOM 2355 C CA . ASP B 1 158 ? 36.531 52.142 0.208 1.00 67.01 474 ASP B CA 1
ATOM 2356 C C . ASP B 1 158 ? 37.803 52.762 -0.420 1.00 75.01 474 ASP B C 1
ATOM 2357 O O . ASP B 1 158 ? 37.800 53.066 -1.616 1.00 75.03 474 ASP B O 1
ATOM 2359 N N . ASP B 1 159 ? 38.893 52.905 0.371 1.00 74.11 475 ASP B N 1
ATOM 2360 C CA . ASP B 1 159 ? 40.171 53.467 -0.076 1.00 75.12 475 ASP B CA 1
ATOM 2361 C C . ASP B 1 159 ? 41.189 52.414 -0.546 1.00 80.20 475 ASP B C 1
ATOM 2362 O O . ASP B 1 159 ? 41.829 52.615 -1.582 1.00 80.02 475 ASP B O 1
ATOM 2367 N N . ILE B 1 160 ? 41.343 51.308 0.217 1.00 77.22 476 ILE B N 1
ATOM 2368 C CA . ILE B 1 160 ? 42.284 50.219 -0.070 1.00 104.95 476 ILE B CA 1
ATOM 2369 C C . ILE B 1 160 ? 41.882 49.407 -1.298 1.00 128.60 476 ILE B C 1
ATOM 2370 O O . ILE B 1 160 ? 40.715 49.060 -1.453 1.00 89.76 476 ILE B O 1
ATOM 2372 N N . ASN B 1 162 ? 42.570 46.737 -3.876 1.00 57.34 478 ASN B N 1
ATOM 2373 C CA . ASN B 1 162 ? 42.980 45.334 -3.914 1.00 56.41 478 ASN B CA 1
ATOM 2374 C C . ASN B 1 162 ? 42.235 44.619 -5.063 1.00 59.32 478 ASN B C 1
ATOM 2375 O O . ASN B 1 162 ? 41.005 44.729 -5.151 1.00 58.77 478 ASN B O 1
ATOM 2380 N N . PRO B 1 163 ? 42.973 43.928 -5.979 1.00 54.90 479 PRO B N 1
ATOM 2381 C CA . PRO B 1 163 ? 42.312 43.269 -7.127 1.00 53.39 479 PRO B CA 1
ATOM 2382 C C . PRO B 1 163 ? 41.417 42.086 -6.756 1.00 52.88 479 PRO B C 1
ATOM 2383 O O . PRO B 1 163 ? 40.457 41.797 -7.476 1.00 52.06 479 PRO B O 1
ATOM 2387 N N . LEU B 1 164 ? 41.747 41.403 -5.653 1.00 47.36 480 LEU B N 1
ATOM 2388 C CA . LEU B 1 164 ? 40.993 40.285 -5.091 1.00 47.87 480 LEU B CA 1
ATOM 2389 C C . LEU B 1 164 ? 39.613 40.780 -4.570 1.00 50.17 480 LEU B C 1
ATOM 2390 O O . LEU B 1 164 ? 38.617 40.079 -4.741 1.00 49.52 480 LEU B O 1
ATOM 2395 N N . ILE B 1 165 ? 39.558 42.008 -3.981 1.00 45.42 481 ILE B N 1
ATOM 2396 C CA . ILE B 1 165 ? 38.323 42.662 -3.528 1.00 44.80 481 ILE B CA 1
ATOM 2397 C C . ILE B 1 165 ? 37.449 42.959 -4.753 1.00 47.52 481 ILE B C 1
ATOM 2398 O O . ILE B 1 165 ? 36.240 42.678 -4.736 1.00 46.25 481 ILE B O 1
ATOM 2403 N N . ASP B 1 166 ? 38.063 43.513 -5.819 1.00 44.16 482 ASP B N 1
ATOM 2404 C CA . ASP B 1 166 ? 37.331 43.825 -7.052 1.00 44.16 482 ASP B CA 1
ATOM 2405 C C . ASP B 1 166 ? 36.761 42.579 -7.714 1.00 45.31 482 ASP B C 1
ATOM 2406 O O . ASP B 1 166 ? 35.634 42.628 -8.197 1.00 44.81 482 ASP B O 1
ATOM 2411 N N . LYS B 1 167 ? 37.507 41.459 -7.685 1.00 42.24 483 LYS B N 1
ATOM 2412 C CA . LYS B 1 167 ? 37.076 40.178 -8.269 1.00 41.92 483 LYS B CA 1
ATOM 2413 C C . LYS B 1 167 ? 35.882 39.642 -7.477 1.00 43.41 483 LYS B C 1
ATOM 2414 O O . LYS B 1 167 ? 34.891 39.239 -8.086 1.00 42.80 483 LYS B O 1
ATOM 2420 N N . ALA B 1 168 ? 35.963 39.682 -6.120 1.00 38.71 484 ALA B N 1
ATOM 2421 C CA . ALA B 1 168 ? 34.886 39.240 -5.233 1.00 38.03 484 ALA B CA 1
ATOM 2422 C C . ALA B 1 168 ? 33.615 40.076 -5.417 1.00 40.60 484 ALA B C 1
ATOM 2423 O O . ALA B 1 168 ? 32.523 39.508 -5.449 1.00 39.05 484 ALA B O 1
ATOM 2425 N N . ILE B 1 169 ? 33.756 41.409 -5.567 1.00 37.30 485 ILE B N 1
ATOM 2426 C CA . ILE B 1 169 ? 32.634 42.325 -5.813 1.00 37.28 485 ILE B CA 1
ATOM 2427 C C . ILE B 1 169 ? 31.985 41.985 -7.158 1.00 43.68 485 ILE B C 1
ATOM 2428 O O . ILE B 1 169 ? 30.756 41.915 -7.230 1.00 43.29 485 ILE B O 1
ATOM 2433 N N . ASP B 1 170 ? 32.810 41.741 -8.207 1.00 41.12 486 ASP B N 1
ATOM 2434 C CA . ASP B 1 170 ? 32.331 41.407 -9.557 1.00 41.32 486 ASP B CA 1
ATOM 2435 C C . ASP B 1 170 ? 31.573 40.078 -9.568 1.00 44.60 486 ASP B C 1
ATOM 2436 O O . ASP B 1 170 ? 30.552 39.949 -10.249 1.00 44.12 486 ASP B O 1
ATOM 2438 N N . SER B 1 171 ? 32.081 39.099 -8.809 1.00 41.13 487 SER B N 1
ATOM 2439 C CA . SER B 1 171 ? 31.482 37.776 -8.677 1.00 40.60 487 SER B CA 1
ATOM 2440 C C . SER B 1 171 ? 30.173 37.892 -7.888 1.00 43.49 487 SER B C 1
ATOM 2441 O O . SER B 1 171 ? 29.193 37.261 -8.263 1.00 43.25 487 SER B O 1
ATOM 2444 N N . LEU B 1 172 ? 30.141 38.742 -6.844 1.00 38.34 488 LEU B N 1
ATOM 2445 C CA . LEU B 1 172 ? 28.930 38.966 -6.053 1.00 37.93 488 LEU B CA 1
ATOM 2446 C C . LEU B 1 172 ? 27.850 39.649 -6.903 1.00 43.61 488 LEU B C 1
ATOM 2447 O O . LEU B 1 172 ? 26.704 39.205 -6.895 1.00 42.38 488 LEU B O 1
ATOM 2452 N N . LEU B 1 173 ? 28.231 40.684 -7.681 1.00 42.53 489 LEU B N 1
ATOM 2453 C CA . LEU B 1 173 ? 27.327 41.404 -8.591 1.00 43.52 489 LEU B CA 1
ATOM 2454 C C . LEU B 1 173 ? 26.735 40.482 -9.690 1.00 48.99 489 LEU B C 1
ATOM 2455 O O . LEU B 1 173 ? 25.515 40.469 -9.862 1.00 48.94 489 LEU B O 1
ATOM 2460 N N . GLN B 1 174 ? 27.566 39.641 -10.343 1.00 45.32 490 GLN B N 1
ATOM 2461 C CA . GLN B 1 174 ? 27.091 38.679 -11.347 1.00 45.91 490 GLN B CA 1
ATOM 2462 C C . GLN B 1 174 ? 25.936 37.826 -10.785 1.00 50.47 490 GLN B C 1
ATOM 2463 O O . GLN B 1 174 ? 24.899 37.680 -11.434 1.00 50.36 490 GLN B O 1
ATOM 2466 N N . GLU B 1 175 ? 26.123 37.293 -9.564 1.00 45.15 491 GLU B N 1
ATOM 2467 C CA . GLU B 1 175 ? 25.171 36.448 -8.861 1.00 44.38 491 GLU B CA 1
ATOM 2468 C C . GLU B 1 175 ? 23.895 37.175 -8.392 1.00 44.13 491 GLU B C 1
ATOM 2469 O O . GLU B 1 175 ? 22.834 36.575 -8.418 1.00 44.28 491 GLU B O 1
ATOM 2475 N N . VAL B 1 176 ? 23.990 38.427 -7.934 1.00 38.24 492 VAL B N 1
ATOM 2476 C CA . VAL B 1 176 ? 22.851 39.140 -7.332 1.00 37.17 492 VAL B CA 1
ATOM 2477 C C . VAL B 1 176 ? 22.191 40.217 -8.214 1.00 40.60 492 VAL B C 1
ATOM 2478 O O . VAL B 1 176 ? 20.976 40.431 -8.122 1.00 37.19 492 VAL B O 1
ATOM 2482 N N . ASP B 1 177 ? 23.005 40.968 -8.973 1.00 38.80 493 ASP B N 1
ATOM 2483 C CA . ASP B 1 177 ? 22.508 42.048 -9.806 1.00 38.95 493 ASP B CA 1
ATOM 2484 C C . ASP B 1 177 ? 21.948 41.432 -11.100 1.00 42.99 493 ASP B C 1
ATOM 2485 O O . ASP B 1 177 ? 22.607 41.425 -12.138 1.00 43.72 493 ASP B O 1
ATOM 2490 N N . LEU B 1 178 ? 20.752 40.842 -10.983 1.00 39.05 494 LEU B N 1
ATOM 2491 C CA . LEU B 1 178 ? 20.012 40.157 -12.050 1.00 39.34 494 LEU B CA 1
ATOM 2492 C C . LEU B 1 178 ? 19.797 41.019 -13.297 1.00 46.04 494 LEU B C 1
ATOM 2493 O O . LEU B 1 178 ? 19.974 40.517 -14.407 1.00 45.81 494 LEU B O 1
ATOM 2498 N N . ASN B 1 179 ? 19.447 42.311 -13.114 1.00 43.73 495 ASN B N 1
ATOM 2499 C CA . ASN B 1 179 ? 19.203 43.231 -14.229 1.00 44.16 495 ASN B CA 1
ATOM 2500 C C . ASN B 1 179 ? 20.463 43.880 -14.842 1.00 52.06 495 ASN B C 1
ATOM 2501 O O . ASN B 1 179 ? 20.347 44.675 -15.777 1.00 53.14 495 ASN B O 1
ATOM 2506 N N . GLY B 1 180 ? 21.635 43.534 -14.308 1.00 49.41 496 GLY B N 1
ATOM 2507 C CA . GLY B 1 180 ? 22.931 44.015 -14.781 1.00 49.78 496 GLY B CA 1
ATOM 2508 C C . GLY B 1 180 ? 23.145 45.517 -14.818 1.00 53.82 496 GLY B C 1
ATOM 2509 O O . GLY B 1 180 ? 23.933 45.995 -15.636 1.00 54.59 496 GLY B O 1
ATOM 2510 N N . ASP B 1 181 ? 22.475 46.271 -13.930 1.00 48.82 497 ASP B N 1
ATOM 2511 C CA . ASP B 1 181 ? 22.610 47.730 -13.856 1.00 48.13 497 ASP B CA 1
ATOM 2512 C C . ASP B 1 181 ? 23.700 48.186 -12.842 1.00 53.25 497 ASP B C 1
ATOM 2513 O O . ASP B 1 181 ? 23.754 49.360 -12.472 1.00 53.10 497 ASP B O 1
ATOM 2518 N N . GLY B 1 182 ? 24.514 47.233 -12.386 1.00 50.77 498 GLY B N 1
ATOM 2519 C CA . GLY B 1 182 ? 25.606 47.442 -11.435 1.00 50.57 498 GLY B CA 1
ATOM 2520 C C . GLY B 1 182 ? 25.222 47.820 -10.016 1.00 53.87 498 GLY B C 1
ATOM 2521 O O . GLY B 1 182 ? 26.080 48.278 -9.260 1.00 53.76 498 GLY B O 1
ATOM 2522 N N . GLU B 1 183 ? 23.925 47.674 -9.645 1.00 48.97 499 GLU B N 1
ATOM 2523 C CA . GLU B 1 183 ? 23.390 48.011 -8.314 1.00 47.27 499 GLU B CA 1
ATOM 2524 C C . GLU B 1 183 ? 22.416 46.917 -7.827 1.00 46.37 499 GLU B C 1
ATOM 2525 O O . GLU B 1 183 ? 21.923 46.144 -8.649 1.00 44.00 499 GLU B O 1
ATOM 2531 N N . ILE B 1 184 ? 22.132 46.857 -6.504 1.00 40.30 500 ILE B N 1
ATOM 2532 C CA . ILE B 1 184 ? 21.214 45.842 -5.944 1.00 38.08 500 ILE B CA 1
ATOM 2533 C C . ILE B 1 184 ? 19.937 46.467 -5.416 1.00 41.49 500 ILE B C 1
ATOM 2534 O O . ILE B 1 184 ? 19.963 47.142 -4.377 1.00 42.89 500 ILE B O 1
ATOM 2539 N N . ASP B 1 185 ? 18.807 46.232 -6.106 1.00 36.32 501 ASP B N 1
ATOM 2540 C CA . ASP B 1 185 ? 17.526 46.747 -5.638 1.00 35.94 501 ASP B CA 1
ATOM 2541 C C . ASP B 1 185 ? 16.905 45.783 -4.601 1.00 38.13 501 ASP B C 1
ATOM 2542 O O . ASP B 1 185 ? 17.479 44.722 -4.346 1.00 37.04 501 ASP B O 1
ATOM 2547 N N . PHE B 1 186 ? 15.758 46.152 -4.001 1.00 34.99 502 PHE B N 1
ATOM 2548 C CA . PHE B 1 186 ? 15.123 45.347 -2.953 1.00 34.94 502 PHE B CA 1
ATOM 2549 C C . PHE B 1 186 ? 14.588 44.017 -3.428 1.00 39.86 502 PHE B C 1
ATOM 2550 O O . PHE B 1 186 ? 14.711 43.019 -2.703 1.00 36.82 502 PHE B O 1
ATOM 2558 N N . HIS B 1 187 ? 14.026 43.983 -4.664 1.00 37.76 503 HIS B N 1
ATOM 2559 C CA . HIS B 1 187 ? 13.526 42.739 -5.228 1.00 37.91 503 HIS B CA 1
ATOM 2560 C C . HIS B 1 187 ? 14.672 41.769 -5.459 1.00 36.83 503 HIS B C 1
ATOM 2561 O O . HIS B 1 187 ? 14.518 40.591 -5.151 1.00 35.02 503 HIS B O 1
ATOM 2568 N N . GLU B 1 188 ? 15.840 42.265 -5.939 1.00 33.02 504 GLU B N 1
ATOM 2569 C CA . GLU B 1 188 ? 17.031 41.421 -6.150 1.00 32.23 504 GLU B CA 1
ATOM 2570 C C . GLU B 1 188 ? 17.567 40.908 -4.788 1.00 35.54 504 GLU B C 1
ATOM 2571 O O . GLU B 1 188 ? 18.033 39.769 -4.676 1.00 33.30 504 GLU B O 1
ATOM 2577 N N . PHE B 1 189 ? 17.504 41.770 -3.769 1.00 32.40 505 PHE B N 1
ATOM 2578 C CA . PHE B 1 189 ? 17.936 41.448 -2.410 1.00 32.03 505 PHE B CA 1
ATOM 2579 C C . PHE B 1 189 ? 17.070 40.327 -1.821 1.00 34.11 505 PHE B C 1
ATOM 2580 O O . PHE B 1 189 ? 17.637 39.398 -1.287 1.00 34.00 505 PHE B O 1
ATOM 2588 N N . MET B 1 190 ? 15.727 40.362 -2.008 1.00 31.11 506 MET B N 1
ATOM 2589 C CA . MET B 1 190 ? 14.780 39.344 -1.532 1.00 31.61 506 MET B CA 1
ATOM 2590 C C . MET B 1 190 ? 15.021 38.006 -2.195 1.00 32.33 506 MET B C 1
ATOM 2591 O O . MET B 1 190 ? 15.013 36.981 -1.525 1.00 29.87 506 MET B O 1
ATOM 2596 N N . LEU B 1 191 ? 15.252 38.019 -3.523 1.00 30.24 507 LEU B N 1
ATOM 2597 C CA . LEU B 1 191 ? 15.513 36.818 -4.291 1.00 30.45 507 LEU B CA 1
ATOM 2598 C C . LEU B 1 191 ? 16.805 36.149 -3.856 1.00 31.66 507 LEU B C 1
ATOM 2599 O O . LEU B 1 191 ? 16.823 34.927 -3.700 1.00 28.64 507 LEU B O 1
ATOM 2604 N N . MET B 1 192 ? 17.860 36.945 -3.581 1.00 28.15 508 MET B N 1
ATOM 2605 C CA . MET B 1 192 ? 19.154 36.414 -3.115 1.00 27.88 508 MET B CA 1
ATOM 2606 C C . MET B 1 192 ? 19.002 35.816 -1.709 1.00 28.75 508 MET B C 1
ATOM 2607 O O . MET B 1 192 ? 19.580 34.770 -1.391 1.00 30.16 508 MET B O 1
ATOM 2612 N N . MET B 1 193 ? 18.260 36.503 -0.857 1.00 24.91 509 MET B N 1
ATOM 2613 C CA . MET B 1 193 ? 18.021 36.030 0.517 1.00 25.19 509 MET B CA 1
ATOM 2614 C C . MET B 1 193 ? 17.274 34.663 0.507 1.00 31.59 509 MET B C 1
ATOM 2615 O O . MET B 1 193 ? 17.498 33.834 1.385 1.00 30.46 509 MET B O 1
ATOM 2620 N N . SER B 1 194 ? 16.417 34.421 -0.503 1.00 29.55 510 SER B N 1
ATOM 2621 C CA . SER B 1 194 ? 15.671 33.164 -0.570 1.00 29.38 510 SER B CA 1
ATOM 2622 C C . SER B 1 194 ? 16.497 32.001 -1.060 1.00 35.51 510 SER B C 1
ATOM 2623 O O . SER B 1 194 ? 16.222 30.873 -0.686 1.00 33.98 510 SER B O 1
ATOM 2626 N N . LYS B 1 195 ? 17.441 32.260 -1.969 1.00 36.05 511 LYS B N 1
ATOM 2627 C CA . LYS B 1 195 ? 18.240 31.231 -2.631 1.00 36.37 511 LYS B CA 1
ATOM 2628 C C . LYS B 1 195 ? 19.300 30.606 -1.763 1.00 42.43 511 LYS B C 1
ATOM 2629 O O . LYS B 1 195 ? 19.954 31.301 -0.997 1.00 43.69 511 LYS B O 1
ATOM 2635 N N . LYS B 1 196 ? 19.507 29.289 -1.955 1.00 41.31 512 LYS B N 1
ATOM 2636 C CA . LYS B 1 196 ? 20.444 28.375 -1.279 1.00 68.16 512 LYS B CA 1
ATOM 2637 C C . LYS B 1 196 ? 20.024 28.101 0.164 1.00 112.16 512 LYS B C 1
ATOM 2638 O O . LYS B 1 196 ? 18.958 27.529 0.400 1.00 78.99 512 LYS B O 1
#

Sequence (339 aa):
QGHVELSSTLLKNLKNFKKENELKKIALTIIAKHLCDVEINNLRNIFIALDVDNSGTLSSQEILDGLKKIGPPDIHHQVLRDQIHYTDFLAATIDDKQTYLKKEEVCLIPFKFFDIDGNGKISVEELKRIFGENPLIDKAIDSLLQEVDLNGDGEIDFHEFMLMMSKKQGHVELSSTLLKNLKKNFKKENELKKIALTIIAKHLCCDVEINNLRNIFIALDVDNSGTLSSQEILDGLKKKIPPDIHQVLRDIDSNASGQIHYTDFLAATIDKQTYLKKEVCLIPFKFFDIDGNGKISVEELKRIFGRDDINPLIDKAIDSLLQEVDLNGDGEIDFHEFMLMMSKK

Secondary structure (DSSP, 8-state):
--S----TTHHHHHHHTTTS-HHHHHHHHHHHHH--HHHHHHHHHHHHHH-TT-SSEE-HHHHHHHHHHH--HHHHHHHH--EEHHHHHHTT--HHHH-SHHHHHHHHHHH-TT-SSEE-HHHHHHHH---HHHHHHHHHHHHHH-TT-SSSEEHHHHHHHHH--/--S-----HHHHHHHHGGGS-HHHHHHHHHHHHHS-HHHHHHHHHHHHHH-TT--SEE-HHHHHHHHHH--HHHHHHHHHHHTSTTSSEEHHHHHHHH--HHHH-SHHHHHHHHHHH-SS-SSEE-HHHHHHHHS-S---HHHHHHHHHHHHHH-TT-SSSEEHHHHHHHHH--

Radius of gyration: 21.86 Å; Cα contacts (8 Å, |Δi|>4): 374; chains: 2; bounding box: 38×67×69 Å

InterPro domains:
  IPR000719 Protein kinase domain [PF00069] (72-326)
  IPR000719 Protein kinase domain [PS50011]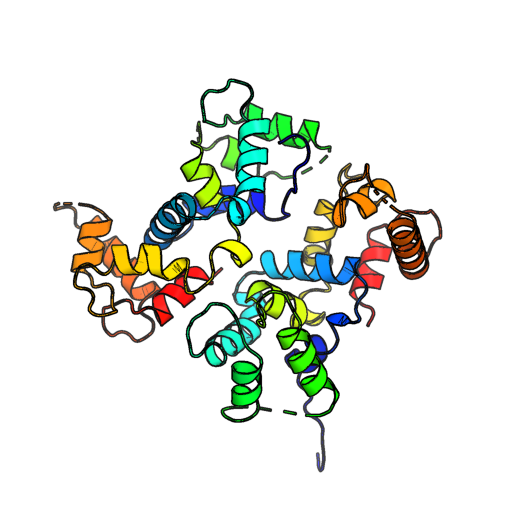 (72-326)
  IPR000719 Protein kinase domain [SM00220] (72-326)
  IPR002048 EF-hand domain [PF13499] (374-434)
  IPR002048 EF-hand domain [PF13499] (451-510)
  IPR002048 EF-hand domain [PS50222] (370-405)
  IPR002048 EF-hand domain [PS50222] (442-477)
  IPR002048 EF-hand domain [PS50222] (480-513)
  IPR002048 EF-hand domain [SM00054] (374-402)
  IPR002048 EF-hand domain [SM00054] (410-438)
  IPR002048 EF-hand domain [SM00054] (451-474)
  IPR002048 EF-hand domain [SM00054] (484-512)
  IPR002048 EF-hand domain [cd00051] (451-510)
  IPR008271 Serine/threonine-protein kinase, active site [PS00108] (188-200)
  IPR011009 Protein kinase-like domain superfamily [SSF56112] (64-342)
  IPR011992 EF-hand domain pair [SSF47473] (371-509)
  IPR017441 Protein kinase, ATP binding site [PS00107] (78-101)
  IPR018247 EF-Hand 1, calcium-binding site [PS00018] (383-395)
  IPR018247 EF-Hand 1, calcium-binding site [PS00018] (455-467)
  IPR018247 EF-Hand 1, calcium-binding site [PS00018] (493-505)

Nearest PDB structures (foldseek):
  3pm8-assembly1_A  TM=1.006E+00  e=3.261E-25  Plasmodium falciparum K1
  3pm8-assembly1_B  TM=9.335E-01  e=3.063E-21  Plasmodium falciparum K1
  3q5i-assembly1_A  TM=7.721E-01  e=1.513E-07  Plasmodium berghei
  4ysm-assembly2_B  TM=7.964E-01  e=1.294E-06  Eimeria tenella
  4yga-assembly1_A  TM=7.057E-01  e=4.643E-06  Toxoplasma gondii

Foldseek 3Di:
DVDADDDPCLLVLLLCLVVAQPLLLVLLLQLLVPQDCVLCVRVLVLQVCLCPVPPQWHALVSVVVSVVVVPPVSSVVSNVVRHHPSSSRSSGRDCVRQLDPVSSVRSVVVLVVVPPQWRALVSQCVVVPPDPVSSVSSVVVQVVQVPVPPRIHGVVSSSCSNVPD/DPDDDPDDLQLVLLLCQVVAAPLLLVLLLQLLVPDDCVLCVVLVVLVVQLPPVPPQWHALVSVVVCVVVVDPSNVVSNVVCCPDPPNTGGNSSSSSSRDDCVRQLDLVSSVRVQVVLVVVPPQKRALQSVLVSPDDSPDDVVSVVSSVVVCVQQVPVPPRIHGSVSSSVSNNDD

GO terms:
  GO:0106310 protein serine kinase activity (F, EXP)